Protein 3E6J (pdb70)

Structure (mmCIF, N/CA/C/O backbone):
data_3E6J
#
_entry.id   3E6J
#
_cell.length_a   54.221
_cell.length_b   48.564
_cell.length_c   55.477
_cell.angle_alpha   90.00
_cell.angle_beta   116.51
_cell.angle_gamma   90.00
#
_symmetry.space_group_name_H-M   'P 1 21 1'
#
loop_
_entity.id
_entity.type
_entity.pdbx_description
1 polymer 'Variable lymphocyte receptor diversity region'
2 branched alpha-L-fucopyranose-(1-2)-beta-D-galactopyranose-(1-4)-2-acetamido-2-deoxy-beta-D-glucopyranose
3 non-polymer 'SULFATE ION'
4 non-polymer GLYCEROL
5 water water
#
loop_
_atom_site.group_PDB
_atom_site.id
_atom_site.type_symbol
_atom_site.label_atom_id
_atom_site.label_alt_id
_atom_site.label_comp_id
_atom_site.label_asym_id
_atom_site.label_entity_id
_atom_site.label_seq_id
_atom_site.pdbx_PDB_ins_code
_atom_site.Cartn_x
_atom_site.Cartn_y
_atom_site.Cartn_z
_atom_site.occupancy
_atom_site.B_iso_or_equiv
_atom_site.auth_seq_id
_atom_site.auth_comp_id
_atom_site.auth_asym_id
_atom_site.auth_atom_id
_atom_site.pdbx_PDB_model_num
ATOM 1 N N . ALA A 1 11 ? -19.192 37.129 12.756 1.00 30.29 20 ALA A N 1
ATOM 2 C CA . ALA A 1 11 ? -18.622 36.106 13.699 1.00 28.66 20 ALA A CA 1
ATOM 3 C C . ALA A 1 11 ? -17.566 36.684 14.636 1.00 26.82 20 ALA A C 1
ATOM 4 O O . ALA A 1 11 ? -16.647 37.386 14.227 1.00 28.33 20 ALA A O 1
ATOM 6 N N . ALA A 1 12 ? -17.747 36.394 15.920 1.00 23.83 21 ALA A N 1
ATOM 7 C CA . ALA A 1 12 ? -16.770 36.762 16.948 1.00 20.49 21 ALA A CA 1
ATOM 8 C C . ALA A 1 12 ? -15.468 36.181 16.445 1.00 18.30 21 ALA A C 1
ATOM 9 O O . ALA A 1 12 ? -15.474 35.080 15.890 1.00 17.19 21 ALA A O 1
ATOM 11 N N . CYS A 1 13 ? -14.370 36.909 16.603 1.00 17.22 22 CYS A N 1
ATOM 12 C CA . CYS A 1 13 ? -13.089 36.452 16.036 1.00 17.29 22 CYS A CA 1
ATOM 13 C C . CYS A 1 13 ? -11.875 37.163 16.622 1.00 15.22 22 CYS A C 1
ATOM 14 O O . CYS A 1 13 ? -11.888 38.393 16.773 1.00 13.99 22 CYS A O 1
ATOM 17 N N . PRO A 1 14 ? -10.826 36.402 16.990 1.00 11.39 23 PRO A N 1
ATOM 18 C CA . PRO A 1 14 ? -9.642 37.152 17.468 1.00 11.28 23 PRO A CA 1
ATOM 19 C C . PRO A 1 14 ? -8.926 37.922 16.382 1.00 12.64 23 PRO A C 1
ATOM 20 O O . PRO A 1 14 ? -9.134 37.689 15.189 1.00 12.67 23 PRO A O 1
ATOM 24 N N . SER A 1 15 ? -8.123 38.889 16.808 1.00 12.88 24 SER A N 1
ATOM 25 C CA A SER A 1 15 ? -7.280 39.666 15.902 0.50 13.98 24 SER A CA 1
ATOM 26 C CA B SER A 1 15 ? -7.342 39.665 15.848 0.50 13.66 24 SER A CA 1
ATOM 27 C C . SER A 1 15 ? -6.385 38.709 15.145 1.00 12.25 24 SER A C 1
ATOM 28 O O . SER A 1 15 ? -5.904 37.729 15.713 1.00 14.30 24 SER A O 1
ATOM 33 N N . GLN A 1 16 ? -6.139 39.016 13.892 1.00 13.47 25 GLN A N 1
ATOM 34 C CA . GLN A 1 16 ? -5.247 38.214 13.054 1.00 12.95 25 GLN A CA 1
ATOM 35 C C . GLN A 1 16 ? -5.779 36.797 12.858 1.00 14.54 25 GLN A C 1
ATOM 36 O O . GLN A 1 16 ? -5.018 35.830 12.613 1.00 15.06 25 GLN A O 1
ATOM 42 N N . CYS A 1 17 ? -7.107 36.692 12.921 1.00 12.72 26 CYS A N 1
ATOM 43 C CA . CYS A 1 17 ? -7.804 35.492 12.493 1.00 11.15 26 CYS A CA 1
ATOM 44 C C . CYS A 1 17 ? -9.007 35.869 11.641 1.00 13.26 26 CYS A C 1
ATOM 45 O O . CYS A 1 17 ? -9.465 36.992 11.660 1.00 13.47 26 CYS A O 1
ATOM 48 N N . SER A 1 18 ? -9.454 34.911 10.870 1.00 11.89 27 SER A N 1
ATOM 49 C CA A SER A 1 18 ? -10.692 35.059 10.115 0.50 13.57 27 SER A CA 1
ATOM 50 C CA B SER A 1 18 ? -10.664 35.019 10.052 0.50 12.28 27 SER A CA 1
ATOM 51 C C . SER A 1 18 ? -11.624 33.931 10.506 1.00 13.19 27 SER A C 1
ATOM 52 O O . SER A 1 18 ? -11.245 32.771 10.579 1.00 13.46 27 SER A O 1
ATOM 57 N N . CYS A 1 19 ? -12.857 34.307 10.789 1.00 14.27 28 CYS A N 1
ATOM 58 C CA . CYS A 1 19 ? -13.844 33.389 11.296 1.00 15.05 28 CYS A CA 1
ATOM 59 C C . CYS A 1 19 ? -15.105 33.438 10.471 1.00 17.65 28 CYS A C 1
ATOM 60 O O . CYS A 1 19 ? -15.519 34.495 9.963 1.00 15.55 28 CYS A O 1
ATOM 63 N N . SER A 1 20 ? -15.670 32.248 10.347 1.00 16.88 29 SER A N 1
ATOM 64 C CA . SER A 1 20 ? -16.908 32.027 9.620 1.00 19.68 29 SER A CA 1
ATOM 65 C C . SER A 1 20 ? -17.585 30.791 10.197 1.00 17.17 29 SER A C 1
ATOM 66 O O . SER A 1 20 ? -16.963 29.755 10.326 1.00 15.97 29 SER A O 1
ATOM 69 N N . GLY A 1 21 ? -18.852 30.912 10.557 1.00 17.85 30 GLY A N 1
ATOM 70 C CA . GLY A 1 21 ? -19.567 29.770 11.111 1.00 17.64 30 GLY A CA 1
ATOM 71 C C . GLY A 1 21 ? -18.863 29.350 12.365 1.00 15.69 30 GLY A C 1
ATOM 72 O O . GLY A 1 21 ? -18.636 30.162 13.241 1.00 19.29 30 GLY A O 1
ATOM 73 N N . THR A 1 22 ? -18.471 28.081 12.429 1.00 13.21 31 THR A N 1
ATOM 74 C CA . THR A 1 22 ? -17.755 27.575 13.578 1.00 13.39 31 THR A CA 1
ATOM 75 C C . THR A 1 22 ? -16.289 27.290 13.260 1.00 12.64 31 THR A C 1
ATOM 76 O O . THR A 1 22 ? -15.617 26.540 13.955 1.00 12.18 31 THR A O 1
ATOM 80 N N . THR A 1 23 ? -15.802 27.946 12.227 1.00 12.41 32 THR A N 1
ATOM 81 C CA . THR A 1 23 ? -14.386 27.871 11.852 1.00 11.78 32 THR A CA 1
ATOM 82 C C . THR A 1 23 ? -13.628 29.110 12.250 1.00 11.57 32 THR A C 1
ATOM 83 O O . THR A 1 23 ? -14.030 30.217 11.921 1.00 12.78 32 THR A O 1
ATOM 87 N N . VAL A 1 24 ? -12.518 28.899 12.952 1.00 11.56 33 VAL A N 1
ATOM 88 C CA . VAL A 1 24 ? -11.628 29.951 13.420 1.00 10.07 33 VAL A CA 1
ATOM 89 C C . VAL A 1 24 ? -10.267 29.734 12.731 1.00 9.51 33 VAL A C 1
ATOM 90 O O . VAL A 1 24 ? -9.604 28.731 12.969 1.00 9.28 33 VAL A O 1
ATOM 94 N N . ASP A 1 25 ? -9.934 30.624 11.811 1.00 9.02 34 ASP A N 1
ATOM 95 C CA . ASP A 1 25 ? -8.748 30.424 10.936 1.00 9.49 34 ASP A CA 1
ATOM 96 C C . ASP A 1 25 ? -7.684 31.428 11.224 1.00 10.12 34 ASP A C 1
ATOM 97 O O . ASP A 1 25 ? -7.741 32.564 10.777 1.00 11.20 34 ASP A O 1
ATOM 102 N N . CYS A 1 26 ? -6.700 31.002 11.998 1.00 10.72 35 CYS A N 1
ATOM 103 C CA . CYS A 1 26 ? -5.640 31.883 12.423 1.00 11.26 35 CYS A CA 1
ATOM 104 C C . CYS A 1 26 ? -4.356 31.499 11.752 1.00 10.61 35 CYS A C 1
ATOM 105 O O . CYS A 1 26 ? -3.275 31.853 12.221 1.00 13.00 35 CYS A O 1
ATOM 108 N N . ARG A 1 27 ? -4.443 30.755 10.656 1.00 10.52 36 ARG A N 1
ATOM 109 C CA . ARG A 1 27 ? -3.209 30.293 10.001 1.00 10.43 36 ARG A CA 1
ATOM 110 C C . ARG A 1 27 ? -2.407 31.459 9.434 1.00 10.98 36 ARG A C 1
ATOM 111 O O . ARG A 1 27 ? -2.970 32.409 8.967 1.00 9.97 36 ARG A O 1
ATOM 119 N N . SER A 1 28 ? -1.073 31.357 9.523 1.00 10.03 37 SER A N 1
ATOM 120 C CA . SER A 1 28 ? -0.158 32.181 8.720 1.00 9.87 37 SER A CA 1
ATOM 121 C C . SER A 1 28 ? -0.318 33.669 9.040 1.00 11.01 37 SER A C 1
ATOM 122 O O . SER A 1 28 ? -0.283 34.521 8.137 1.00 11.64 37 SER A O 1
ATOM 125 N N . LYS A 1 29 ? -0.415 33.977 10.329 1.00 10.02 38 LYS A N 1
ATOM 126 C CA . LYS A 1 29 ? 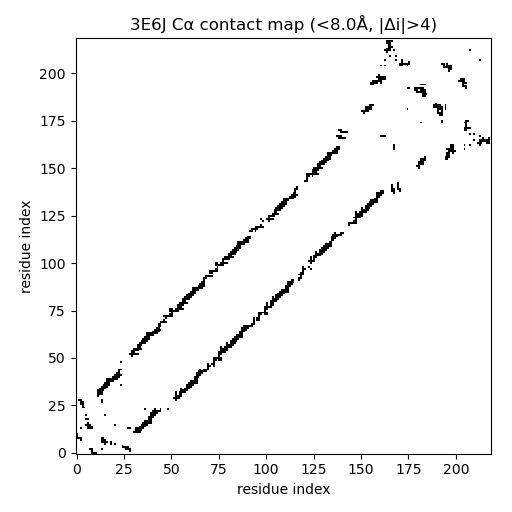-0.653 35.352 10.765 1.00 10.14 38 LYS A CA 1
ATOM 127 C C . LYS A 1 29 ? 0.274 35.815 11.897 1.00 9.80 38 LYS A C 1
ATOM 128 O O . LYS A 1 29 ? -0.028 36.762 12.660 1.00 11.00 38 LYS A O 1
ATOM 134 N N . ARG A 1 30 ? 1.407 35.150 11.966 1.00 9.87 39 ARG A N 1
ATOM 135 C CA . ARG A 1 30 ? 2.552 35.531 12.827 1.00 11.86 39 ARG A CA 1
ATOM 136 C C . ARG A 1 30 ? 2.246 35.466 14.319 1.00 11.44 39 ARG A C 1
ATOM 137 O O . ARG A 1 30 ? 2.858 36.182 15.126 1.00 12.72 39 ARG A O 1
ATOM 145 N N . HIS A 1 31 ? 1.330 34.593 14.694 1.00 8.93 40 HIS A N 1
ATOM 146 C CA . HIS A 1 31 ? 0.944 34.458 16.122 1.00 9.56 40 HIS A CA 1
ATOM 147 C C . HIS A 1 31 ? 2.133 33.941 16.907 1.00 10.33 40 HIS A C 1
ATOM 148 O O . HIS A 1 31 ? 2.681 32.913 16.570 1.00 12.65 40 HIS A O 1
ATOM 155 N N . ALA A 1 32 ? 2.471 34.648 17.968 1.00 9.86 41 ALA A N 1
ATOM 156 C CA . ALA A 1 32 ? 3.566 34.252 18.867 1.00 10.52 41 ALA A CA 1
ATOM 157 C C . ALA A 1 32 ? 3.022 33.454 20.051 1.00 12.90 41 ALA A C 1
ATOM 158 O O . ALA A 1 32 ? 3.773 32.907 20.866 1.00 15.35 41 ALA A O 1
ATOM 160 N N . SER A 1 33 ? 1.693 33.421 20.152 1.00 10.41 42 SER A N 1
ATOM 161 C CA . SER A 1 33 ? 1.001 32.737 21.224 1.00 11.67 42 SER A CA 1
ATOM 162 C C . SER A 1 33 ? -0.386 32.353 20.728 1.00 10.70 42 SER A C 1
ATOM 163 O O . SER A 1 33 ? -0.840 32.872 19.732 1.00 11.73 42 SER A O 1
ATOM 166 N N . VAL A 1 34 ? -1.045 31.426 21.405 1.00 9.97 43 VAL A N 1
ATOM 167 C CA . VAL A 1 34 ? -2.428 31.120 21.042 1.00 9.62 43 VAL A CA 1
ATOM 168 C C . VAL A 1 34 ? -3.271 32.354 21.371 1.00 11.21 43 VAL A C 1
ATOM 169 O O . VAL A 1 34 ? -3.181 32.904 22.484 1.00 12.81 43 VAL A O 1
ATOM 173 N N . PRO A 1 35 ? -4.120 32.797 20.425 1.00 11.12 44 PRO A N 1
ATOM 174 C CA . PRO A 1 35 ? -4.970 33.962 20.652 1.00 14.19 44 PRO A CA 1
ATOM 175 C C . PRO A 1 35 ? -5.888 33.785 21.831 1.00 14.20 44 PRO A C 1
ATOM 176 O O . PRO A 1 35 ? -6.280 32.682 22.180 1.00 14.84 44 PRO A O 1
ATOM 180 N N . ALA A 1 36 ? -6.135 34.899 22.495 1.00 14.71 45 ALA A N 1
ATOM 181 C CA . ALA A 1 36 ? -7.069 34.941 23.597 1.00 16.10 45 ALA A CA 1
ATOM 182 C C . ALA A 1 36 ? -8.471 34.899 23.018 1.00 14.66 45 ALA A C 1
ATOM 183 O O . ALA A 1 36 ? -8.686 35.260 21.876 1.00 16.36 45 ALA A O 1
ATOM 185 N N . GLY A 1 37 ? -9.415 34.397 23.791 1.00 14.77 46 GLY A N 1
ATOM 186 C CA . GLY A 1 37 ? -10.823 34.529 23.422 1.00 14.02 46 GLY A CA 1
ATOM 187 C C . GLY A 1 37 ? -11.195 33.755 22.173 1.00 12.13 46 GLY A C 1
ATOM 188 O O . GLY A 1 37 ? -11.959 34.212 21.343 1.00 12.56 46 GLY A O 1
ATOM 189 N N . ILE A 1 38 ? -10.648 32.565 22.015 1.00 11.47 47 ILE A N 1
ATOM 190 C CA . ILE A 1 38 ? -11.091 31.744 20.893 1.00 11.83 47 ILE A CA 1
ATOM 191 C C . ILE A 1 38 ? -12.545 31.365 21.113 1.00 11.76 47 ILE A C 1
ATOM 192 O O . ILE A 1 38 ? -12.897 30.814 22.167 1.00 12.22 47 ILE A O 1
ATOM 197 N N . PRO A 1 39 ? -13.404 31.670 20.144 1.00 10.16 48 PRO A N 1
ATOM 198 C CA . PRO A 1 39 ? -14.836 31.447 20.337 1.00 11.03 48 PRO A CA 1
ATOM 199 C C . PRO A 1 39 ? -15.149 30.047 20.809 1.00 11.90 48 PRO A C 1
ATOM 200 O O . PRO A 1 39 ? -14.724 29.061 20.202 1.00 11.73 48 PRO A O 1
ATOM 204 N N . THR A 1 40 ? -15.921 29.950 21.881 1.00 11.27 49 THR A N 1
ATOM 205 C CA . THR A 1 40 ? -16.113 28.651 22.553 1.00 11.32 49 THR A CA 1
ATOM 206 C C . THR A 1 40 ? -16.944 27.646 21.716 1.00 13.26 49 THR A C 1
ATOM 207 O O . THR A 1 40 ? -16.992 26.452 22.024 1.00 15.86 49 THR A O 1
ATOM 211 N N . ASN A 1 41 ? -17.593 28.148 20.679 1.00 11.52 50 ASN A N 1
ATOM 212 C CA . ASN A 1 41 ? -18.453 27.338 19.765 1.00 12.02 50 ASN A CA 1
ATOM 213 C C . ASN A 1 41 ? -17.645 26.756 18.595 1.00 13.20 50 ASN A C 1
ATOM 214 O O . ASN A 1 41 ? -18.162 26.114 17.692 1.00 14.31 50 ASN A O 1
ATOM 219 N N . ALA A 1 42 ? -16.354 26.964 18.646 1.00 12.16 51 ALA A N 1
ATOM 220 C CA . ALA A 1 42 ? -15.487 26.530 17.520 1.00 11.00 51 ALA A CA 1
ATOM 221 C C . ALA A 1 42 ? -15.483 25.021 17.289 1.00 10.60 51 ALA A C 1
ATOM 222 O O . ALA A 1 42 ? -15.434 24.223 18.233 1.00 10.08 51 ALA A O 1
ATOM 224 N N . GLN A 1 43 ? -15.511 24.654 16.004 1.00 10.63 52 GLN A N 1
ATOM 225 C CA . GLN A 1 43 ? -15.418 23.255 15.564 1.00 10.35 52 GLN A CA 1
ATOM 226 C C . GLN A 1 43 ? -14.142 22.957 14.773 1.00 9.57 52 GLN A C 1
ATOM 227 O O . GLN A 1 43 ? -13.676 21.845 14.773 1.00 10.15 52 GLN A O 1
ATOM 233 N N . ILE A 1 44 ? -13.628 23.960 14.067 1.00 9.79 53 ILE A N 1
ATOM 234 C CA . ILE A 1 44 ? -12.372 23.839 13.325 1.00 10.48 53 ILE A CA 1
ATOM 235 C C . ILE A 1 44 ? -11.478 24.991 13.710 1.00 10.40 53 ILE A C 1
ATOM 236 O O . ILE A 1 44 ? -11.878 26.130 13.657 1.00 11.26 53 ILE A O 1
ATOM 241 N N . LEU A 1 45 ? -10.280 24.652 14.185 1.00 10.21 54 LEU A N 1
ATOM 242 C CA . LEU A 1 45 ? -9.329 25.665 14.616 1.00 10.45 54 LEU A CA 1
ATOM 243 C C . LEU A 1 45 ? -7.988 25.499 13.930 1.00 11.05 54 LEU A C 1
ATOM 244 O O . LEU A 1 45 ? -7.281 24.524 14.143 1.00 10.63 54 LEU A O 1
ATOM 249 N N . TYR A 1 46 ? -7.691 26.466 13.061 1.00 10.43 55 TYR A N 1
ATOM 250 C CA . TYR A 1 46 ? -6.417 26.525 12.352 1.00 8.97 55 TYR A CA 1
ATOM 251 C C . TYR A 1 46 ? -5.496 27.490 13.065 1.00 9.45 55 TYR A C 1
ATOM 252 O O . TYR A 1 46 ? -5.731 28.678 13.119 1.00 10.96 55 TYR A O 1
ATOM 261 N N . LEU A 1 47 ? -4.442 26.926 13.651 1.00 7.68 56 LEU A N 1
ATOM 262 C CA . LEU A 1 47 ? -3.377 27.691 14.290 1.00 10.18 56 LEU A CA 1
ATOM 263 C C . LEU A 1 47 ? -2.030 27.416 13.635 1.00 10.61 56 LEU A C 1
ATOM 264 O O . LEU A 1 47 ? -0.976 27.767 14.172 1.00 10.92 56 LEU A O 1
ATOM 269 N N . HIS A 1 48 ? -2.051 26.764 12.477 1.00 8.90 57 HIS A N 1
ATOM 270 C CA . HIS A 1 48 ? -0.797 26.346 11.832 1.00 9.88 57 HIS A CA 1
ATOM 271 C C . HIS A 1 48 ? -0.065 27.478 11.127 1.00 9.19 57 HIS A C 1
ATOM 272 O O . HIS A 1 48 ? -0.617 28.528 10.819 1.00 9.64 57 HIS A O 1
ATOM 279 N N . ASP A 1 49 ? 1.216 27.235 10.924 1.00 9.38 58 ASP A N 1
ATOM 280 C CA . ASP A 1 49 ? 2.113 28.196 10.266 1.00 10.04 58 ASP A CA 1
ATOM 281 C C . ASP A 1 49 ? 2.139 29.515 11.006 1.00 11.27 58 ASP A C 1
ATOM 282 O O . ASP A 1 49 ? 1.907 30.584 10.428 1.00 12.24 58 ASP A O 1
ATOM 287 N N . ASN A 1 50 ? 2.459 29.429 12.288 1.00 10.69 59 ASN A N 1
ATOM 288 C CA . ASN A 1 50 ? 2.652 30.612 13.127 1.00 10.91 59 ASN A CA 1
ATOM 289 C C . ASN A 1 50 ? 3.985 30.473 13.826 1.00 10.91 59 ASN A C 1
ATOM 290 O O . ASN A 1 50 ? 4.857 29.708 13.343 1.00 11.32 59 ASN A O 1
ATOM 295 N N . GLN A 1 51 ? 4.153 31.202 14.921 1.00 12.06 60 GLN A N 1
ATOM 296 C CA . GLN A 1 51 ? 5.413 31.169 15.681 1.00 14.46 60 GLN A CA 1
ATOM 297 C C . GLN A 1 51 ? 5.129 30.901 17.143 1.00 13.01 60 GLN A C 1
ATOM 298 O O . GLN A 1 51 ? 5.764 31.483 18.042 1.00 12.93 60 GLN A O 1
ATOM 304 N N . ILE A 1 52 ? 4.135 30.039 17.387 1.00 11.32 61 ILE A N 1
ATOM 305 C CA . ILE A 1 52 ? 3.685 29.738 18.751 1.00 11.01 61 ILE A CA 1
ATOM 306 C C . ILE A 1 52 ? 4.732 28.854 19.432 1.00 10.96 61 ILE A C 1
ATOM 307 O O . ILE A 1 52 ? 5.059 27.758 18.963 1.00 11.97 61 ILE A O 1
ATOM 312 N N . THR A 1 53 ? 5.256 29.347 20.544 1.00 12.68 62 THR A N 1
ATOM 313 C CA . THR A 1 53 ? 6.384 28.687 21.202 1.00 14.19 62 THR A CA 1
ATOM 314 C C . THR A 1 53 ? 5.955 27.837 22.385 1.00 14.47 62 THR A C 1
ATOM 315 O O . THR A 1 53 ? 6.718 27.054 22.887 1.00 16.70 62 THR A O 1
ATOM 319 N N . LYS A 1 54 ? 4.709 27.978 22.800 1.00 13.89 63 LYS A N 1
ATOM 320 C CA . LYS A 1 54 ? 4.175 27.130 23.883 1.00 13.90 63 LYS A CA 1
ATOM 321 C C . LYS A 1 54 ? 2.673 27.185 23.942 1.00 14.41 63 LYS A C 1
ATOM 322 O O . LYS A 1 54 ? 2.067 28.096 23.401 1.00 13.94 63 LYS A O 1
ATOM 328 N N . LEU A 1 55 ? 2.110 26.171 24.607 1.00 13.87 64 LEU A N 1
ATOM 329 C CA . LEU A 1 55 ? 0.696 26.082 24.926 1.00 14.26 64 LEU A CA 1
ATOM 330 C C . LEU A 1 55 ? 0.586 26.219 26.430 1.00 15.16 64 LEU A C 1
ATOM 331 O O . LEU A 1 55 ? 1.287 25.511 27.176 1.00 13.17 64 LEU A O 1
ATOM 336 N N . GLU A 1 56 ? -0.279 27.137 26.844 1.00 13.11 65 GLU A N 1
ATOM 337 C CA . GLU A 1 56 ? -0.584 27.336 28.272 1.00 15.32 65 GLU A CA 1
ATOM 338 C C . GLU A 1 56 ? -1.483 26.204 28.770 1.00 15.42 65 GLU A C 1
ATOM 339 O O . GLU A 1 56 ? -2.429 25.808 28.089 1.00 14.44 65 GLU A O 1
ATOM 345 N N . PRO A 1 57 ? -1.179 25.643 29.960 1.00 15.75 66 PRO A N 1
ATOM 346 C CA . PRO A 1 57 ? -2.156 24.680 30.476 1.00 15.74 66 PRO A CA 1
ATOM 347 C C . PRO A 1 57 ? -3.585 25.213 30.444 1.00 15.32 66 PRO A C 1
ATOM 348 O O . PRO A 1 57 ? -3.871 26.373 30.792 1.00 15.04 66 PRO A O 1
ATOM 352 N N . GLY A 1 58 ? -4.453 24.365 29.942 1.00 14.67 67 GLY A N 1
ATOM 353 C CA . GLY A 1 58 ? -5.893 24.598 29.920 1.00 14.64 67 GLY A CA 1
ATOM 354 C C . GLY A 1 58 ? -6.381 25.435 28.762 1.00 14.58 67 GLY A C 1
ATOM 355 O O . GLY A 1 58 ? -7.556 25.772 28.680 1.00 14.50 67 GLY A O 1
ATOM 356 N N . VAL A 1 59 ? -5.482 25.761 27.840 1.00 14.27 68 VAL A N 1
ATOM 357 C CA . VAL A 1 59 ? -5.844 26.699 26.757 1.00 14.50 68 VAL A CA 1
ATOM 358 C C . VAL A 1 59 ? -7.055 26.257 25.943 1.00 14.95 68 VAL A C 1
ATOM 359 O O . VAL A 1 59 ? -7.856 27.105 25.512 1.00 14.92 68 VAL A O 1
ATOM 363 N N . PHE A 1 60 ? -7.218 24.949 25.753 1.00 12.42 69 PHE A N 1
ATOM 364 C CA . PHE A 1 60 ? -8.306 24.451 24.870 1.00 12.86 69 PHE A CA 1
ATOM 365 C C . PHE A 1 60 ? -9.488 23.886 25.670 1.00 13.76 69 PHE A C 1
ATOM 366 O O . PHE A 1 60 ? -10.436 23.334 25.099 1.00 14.00 69 PHE A O 1
ATOM 374 N N . ASP A 1 61 ? -9.447 24.049 26.989 1.00 13.82 70 ASP A N 1
ATOM 375 C CA . ASP A 1 61 ? -10.414 23.345 27.830 1.00 15.59 70 ASP A CA 1
ATOM 376 C C . ASP A 1 61 ? -11.855 23.732 27.522 1.00 15.43 70 ASP A C 1
ATOM 377 O O . ASP A 1 61 ? -12.767 22.959 27.820 1.00 15.24 70 ASP A O 1
ATOM 382 N N . SER A 1 62 ? -12.057 24.941 26.987 1.00 13.80 71 SER A N 1
ATOM 383 C CA . SER A 1 62 ? -13.427 25.439 26.726 1.00 14.80 71 SER A CA 1
ATOM 384 C C . SER A 1 62 ? -13.980 25.013 25.378 1.00 14.54 71 SER A C 1
ATOM 385 O O . SER A 1 62 ? -15.186 25.134 25.108 1.00 15.13 71 SER A O 1
ATOM 388 N N . LEU A 1 63 ? -13.101 24.497 24.530 1.00 13.31 72 LEU A N 1
ATOM 389 C CA . LEU A 1 63 ? -13.489 24.208 23.122 1.00 12.99 72 LEU A CA 1
ATOM 390 C C . LEU A 1 63 ? -14.104 22.842 22.940 1.00 13.29 72 LEU A C 1
ATOM 391 O O . LEU A 1 63 ? -13.637 21.994 22.179 1.00 12.98 72 LEU A O 1
ATOM 396 N N . ILE A 1 64 ? -15.192 22.618 23.670 1.00 14.96 73 ILE A N 1
ATOM 397 C CA . ILE A 1 64 ? -15.689 21.267 23.835 1.00 15.47 73 ILE A CA 1
ATOM 398 C C . ILE A 1 64 ? -16.297 20.682 22.573 1.00 14.68 73 ILE A C 1
ATOM 399 O O . ILE A 1 64 ? -16.468 19.471 22.478 1.00 14.73 73 ILE A O 1
ATOM 404 N N . ASN A 1 65 ? -16.605 21.539 21.610 1.00 14.85 74 ASN A N 1
ATOM 405 C CA . ASN A 1 65 ? -17.191 21.098 20.344 1.00 14.42 74 ASN A CA 1
ATOM 406 C C . ASN A 1 65 ? -16.145 20.914 19.248 1.00 13.87 74 ASN A C 1
ATOM 407 O O . ASN A 1 65 ? -16.473 20.648 18.096 1.00 13.77 74 ASN A O 1
ATOM 412 N N . LEU A 1 66 ? -14.879 21.068 19.607 1.00 13.32 75 LEU A N 1
ATOM 413 C CA . LEU A 1 66 ? -13.853 21.063 18.578 1.00 12.04 75 LEU A CA 1
ATOM 414 C C . LEU A 1 66 ? -13.741 19.708 17.890 1.00 11.63 75 LEU A C 1
ATOM 415 O O . LEU A 1 66 ? -13.680 18.672 18.564 1.00 12.78 75 LEU A O 1
ATOM 420 N N . LYS A 1 67 ? -13.664 19.742 16.557 1.00 8.88 76 LYS A N 1
ATOM 421 C CA . LYS A 1 67 ? -13.529 18.540 15.713 1.00 10.20 76 LYS A CA 1
ATOM 422 C C . LYS A 1 67 ? -12.161 18.445 15.025 1.00 11.24 76 LYS A C 1
ATOM 423 O O . LYS A 1 67 ? -11.630 17.354 14.752 1.00 12.03 76 LYS A O 1
ATOM 429 N N . GLU A 1 68 ? -11.599 19.595 14.707 1.00 10.45 77 GLU A N 1
ATOM 430 C CA . GLU A 1 68 ? -10.298 19.613 13.970 1.00 10.27 77 GLU A CA 1
ATOM 431 C C . GLU A 1 68 ? -9.404 20.664 14.572 1.00 8.43 77 GLU A C 1
ATOM 432 O O . GLU A 1 68 ? -9.835 21.794 14.765 1.00 9.83 77 GLU A O 1
ATOM 438 N N . LEU A 1 69 ? -8.175 20.273 14.928 1.00 9.25 78 LEU A N 1
ATOM 439 C CA . LEU A 1 69 ? -7.188 21.187 15.532 1.00 9.67 78 LEU A CA 1
ATOM 440 C C . LEU A 1 69 ? -5.865 21.063 14.782 1.00 10.78 78 LEU A C 1
ATOM 441 O O . LEU A 1 69 ? -5.290 20.003 14.738 1.00 9.57 78 LEU A O 1
ATOM 446 N N . TYR A 1 70 ? -5.442 22.172 14.199 1.00 10.12 79 TYR A N 1
ATOM 447 C CA . TYR A 1 70 ? -4.178 22.283 13.429 1.00 9.18 79 TYR A CA 1
ATOM 448 C C . TYR A 1 70 ? -3.164 23.210 14.074 1.00 9.89 79 TYR A C 1
ATOM 449 O O . TYR A 1 70 ? -3.326 24.411 14.144 1.00 11.30 79 TYR A O 1
ATOM 458 N N . LEU A 1 71 ? -2.113 22.584 14.538 1.00 9.47 80 LEU A N 1
ATOM 459 C CA . LEU A 1 71 ? -1.036 23.261 15.267 1.00 10.37 80 LEU A CA 1
ATOM 460 C C . LEU A 1 71 ? 0.297 23.078 14.580 1.00 8.77 80 LEU A C 1
ATOM 461 O O . LEU A 1 71 ? 1.362 23.357 15.170 1.00 9.57 80 LEU A O 1
ATOM 466 N N . GLY A 1 72 ? 0.246 22.591 13.348 1.00 9.34 81 GLY A N 1
ATOM 467 C CA . GLY A 1 72 ? 1.466 22.347 12.554 1.00 9.98 81 GLY A CA 1
ATOM 468 C C . GLY A 1 72 ? 2.283 23.589 12.298 1.00 10.32 81 GLY A C 1
ATOM 469 O O . GLY A 1 72 ? 1.755 24.707 12.267 1.00 10.66 81 GLY A O 1
ATOM 470 N N . SER A 1 73 ? 3.587 23.383 12.077 1.00 10.52 82 SER A N 1
ATOM 471 C CA . SER A 1 73 ? 4.485 24.482 11.695 1.00 10.85 82 SER A CA 1
ATOM 472 C C . SER A 1 73 ? 4.442 25.641 12.698 1.00 11.34 82 SER A C 1
ATOM 473 O O . SER A 1 73 ? 4.180 26.815 12.362 1.00 11.59 82 SER A O 1
ATOM 476 N N . ASN A 1 74 ? 4.696 25.262 13.943 1.00 10.35 83 ASN A N 1
ATOM 477 C CA . ASN A 1 74 ? 4.929 26.175 15.032 1.00 10.26 83 ASN A CA 1
ATOM 478 C C . ASN A 1 74 ? 6.244 25.823 15.708 1.00 11.83 83 ASN A C 1
ATOM 479 O O . ASN A 1 74 ? 7.130 25.216 15.044 1.00 13.65 83 ASN A O 1
ATOM 484 N N . GLN A 1 75 ? 6.404 26.250 16.952 1.00 10.85 84 GLN A N 1
ATOM 485 C CA . GLN A 1 75 ? 7.681 26.018 17.700 1.00 11.02 84 GLN A CA 1
ATOM 486 C C . GLN A 1 75 ? 7.448 25.349 19.053 1.00 13.06 84 GLN A C 1
ATOM 487 O O . GLN A 1 75 ? 8.147 25.602 20.048 1.00 15.36 84 GLN A O 1
ATOM 493 N N . LEU A 1 76 ? 6.486 24.439 19.074 1.00 11.16 85 LEU A N 1
ATOM 494 C CA . LEU A 1 76 ? 6.110 23.737 20.332 1.00 11.62 85 LEU A CA 1
ATOM 495 C C . LEU A 1 76 ? 7.154 22.726 20.739 1.00 11.82 85 LEU A C 1
ATOM 496 O O . LEU A 1 76 ? 7.588 21.892 19.922 1.00 11.07 85 LEU A O 1
ATOM 501 N N . GLY A 1 77 ? 7.568 22.801 22.001 1.00 12.48 86 GLY A N 1
ATOM 502 C CA . GLY A 1 77 ? 8.505 21.808 22.556 1.00 11.49 86 GLY A CA 1
ATOM 503 C C . GLY A 1 77 ? 7.918 20.844 23.561 1.00 12.19 86 GLY A C 1
ATOM 504 O O . GLY A 1 77 ? 8.597 19.889 24.021 1.00 14.10 86 GLY A O 1
ATOM 505 N N . ALA A 1 78 ? 6.691 21.150 23.977 1.00 12.74 87 ALA A N 1
ATOM 506 C CA . ALA A 1 78 ? 5.992 20.321 24.944 1.00 12.72 87 ALA A CA 1
ATOM 507 C C . ALA A 1 78 ? 4.492 20.509 24.824 1.00 11.84 87 ALA A C 1
ATOM 508 O O . ALA A 1 78 ? 4.000 21.538 24.288 1.00 13.54 87 ALA A O 1
ATOM 510 N N . LEU A 1 79 ? 3.762 19.503 25.288 1.00 11.92 88 LEU A N 1
ATOM 511 C CA . LEU A 1 79 ? 2.329 19.641 25.458 1.00 11.10 88 LEU A CA 1
ATOM 512 C C . LEU A 1 79 ? 2.008 19.577 26.944 1.00 11.31 88 LEU A C 1
ATOM 513 O O . LEU A 1 79 ? 2.464 18.656 27.604 1.00 11.23 88 LEU A O 1
ATOM 518 N N . PRO A 1 80 ? 1.216 20.536 27.462 1.00 11.32 89 PRO A N 1
ATOM 519 C CA . PRO A 1 80 ? 0.751 20.445 28.842 1.00 11.27 89 PRO A CA 1
ATOM 520 C C . PRO A 1 80 ? 0.014 19.165 29.106 1.00 11.94 89 PRO A C 1
ATOM 521 O O . PRO A 1 80 ? -0.689 18.634 28.238 1.00 12.00 89 PRO A O 1
ATOM 525 N N . VAL A 1 81 ? 0.189 18.651 30.312 1.00 11.72 90 VAL A N 1
ATOM 526 C CA . VAL A 1 81 ? -0.580 17.490 30.756 1.00 12.10 90 VAL A CA 1
ATOM 527 C C . VAL A 1 81 ? -2.057 17.752 30.545 1.00 12.22 90 VAL A C 1
ATOM 528 O O . VAL A 1 81 ? -2.601 18.775 30.947 1.00 13.60 90 VAL A O 1
ATOM 532 N N . GLY A 1 82 ? -2.698 16.821 29.873 1.00 12.78 91 GLY A N 1
ATOM 533 C CA . GLY A 1 82 ? -4.146 16.901 29.626 1.00 11.42 91 GLY A CA 1
ATOM 534 C C . GLY A 1 82 ? -4.658 18.001 28.717 1.00 11.62 91 GLY A C 1
ATOM 535 O O . GLY A 1 82 ? -5.836 18.349 28.727 1.00 12.86 91 GLY A O 1
ATOM 536 N N . VAL A 1 83 ? -3.775 18.528 27.900 1.00 10.73 92 VAL A N 1
ATOM 537 C CA . VAL A 1 83 ? -4.126 19.700 27.079 1.00 10.37 92 VAL A CA 1
ATOM 538 C C . VAL A 1 83 ? -5.305 19.479 26.135 1.00 11.10 92 VAL A C 1
ATOM 539 O O . VAL A 1 83 ? -6.000 20.445 25.784 1.00 10.71 92 VAL A O 1
ATOM 543 N N . PHE A 1 84 ? -5.510 18.235 25.705 1.00 10.24 93 PHE A N 1
ATOM 544 C CA . PHE A 1 84 ? -6.571 17.924 24.745 1.00 10.18 93 PHE A CA 1
ATOM 545 C C . PHE A 1 84 ? -7.752 17.209 25.413 1.00 11.32 93 PHE A C 1
ATOM 546 O O . PHE A 1 84 ? -8.660 16.712 24.720 1.00 12.34 93 PHE A O 1
ATOM 554 N N . ASP A 1 85 ? -7.768 17.154 26.735 1.00 12.38 94 ASP A N 1
ATOM 555 C CA . ASP A 1 85 ? -8.732 16.264 27.430 1.00 13.52 94 ASP A CA 1
ATOM 556 C C . ASP A 1 85 ? -10.193 16.640 27.182 1.00 14.25 94 ASP A C 1
ATOM 557 O O . ASP A 1 85 ? -11.085 15.788 27.202 1.00 14.21 94 ASP A O 1
ATOM 562 N N . SER A 1 86 ? -10.436 17.925 26.955 1.00 14.14 95 SER A N 1
ATOM 563 C CA . SER A 1 86 ? -11.805 18.384 26.741 1.00 13.44 95 SER A CA 1
ATOM 564 C C . SER A 1 86 ? -12.305 18.087 25.345 1.00 13.16 95 SER A C 1
ATOM 565 O O . SER A 1 86 ? -13.488 18.200 25.075 1.00 14.08 95 SER A O 1
ATOM 568 N N . LEU A 1 87 ? -11.389 17.725 24.461 1.00 11.51 96 LEU A N 1
ATOM 569 C CA . LEU A 1 87 ? -11.642 17.687 23.023 1.00 10.83 96 LEU A CA 1
ATOM 570 C C . LEU A 1 87 ? -12.129 16.304 22.596 1.00 10.62 96 LEU A C 1
ATOM 571 O O . LEU A 1 87 ? -11.583 15.659 21.704 1.00 9.73 96 LEU A O 1
ATOM 576 N N . THR A 1 88 ? -13.208 15.858 23.246 1.00 11.31 97 THR A N 1
ATOM 577 C CA . THR A 1 88 ? -13.687 14.485 23.050 1.00 11.18 97 THR A CA 1
ATOM 578 C C . THR A 1 88 ? -14.316 14.238 21.667 1.00 12.88 97 THR A C 1
ATOM 579 O O . THR A 1 88 ? -14.453 13.086 21.260 1.00 15.57 97 THR A O 1
ATOM 583 N N . GLN A 1 89 ? -14.579 15.317 20.920 1.00 12.93 98 GLN A N 1
ATOM 584 C CA . GLN A 1 89 ? -15.185 15.209 19.583 1.00 12.82 98 GLN A CA 1
ATOM 585 C C . GLN A 1 89 ? -14.150 15.328 18.463 1.00 11.06 98 GLN A C 1
ATOM 586 O O . GLN A 1 89 ? -14.468 15.286 17.286 1.00 11.10 98 GLN A O 1
ATOM 592 N N . LEU A 1 90 ? -12.912 15.461 18.883 1.00 11.10 99 LEU A N 1
ATOM 593 C CA . LEU A 1 90 ? -11.817 15.696 17.953 1.00 11.05 99 LEU A CA 1
ATOM 594 C C . LEU A 1 90 ? -11.588 14.477 17.044 1.00 11.52 99 LEU A C 1
ATOM 595 O O . LEU A 1 90 ? -11.433 13.352 17.532 1.00 13.17 99 LEU A O 1
ATOM 600 N N . THR A 1 91 ? -11.600 14.733 15.729 1.00 10.70 100 THR A N 1
ATOM 601 C CA . THR A 1 91 ? -11.294 13.726 14.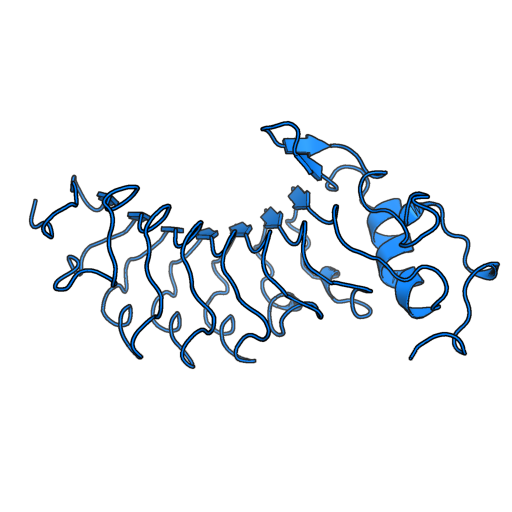715 1.00 10.17 100 THR A CA 1
ATOM 602 C C . THR A 1 91 ? -9.980 13.966 13.991 1.00 10.57 100 THR A C 1
ATOM 603 O O . THR A 1 91 ? -9.436 13.052 13.403 1.00 10.42 100 THR A O 1
ATOM 607 N N . VAL A 1 92 ? -9.494 15.201 14.034 1.00 10.26 101 VAL A N 1
ATOM 608 C CA . VAL A 1 92 ? -8.203 15.543 13.384 1.00 10.06 101 VAL A CA 1
ATOM 609 C C . VAL A 1 92 ? -7.298 16.354 14.292 1.00 9.57 101 VAL A C 1
ATOM 610 O O . VAL A 1 92 ? -7.701 17.353 14.858 1.00 9.70 101 VAL A O 1
ATOM 614 N N . LEU A 1 93 ? -6.061 15.896 14.456 1.00 9.36 102 LEU A N 1
ATOM 615 C CA . LEU A 1 93 ? -5.068 16.614 15.273 1.00 9.57 102 LEU A CA 1
ATOM 616 C C . LEU A 1 93 ? -3.749 16.624 14.527 1.00 9.88 102 LEU A C 1
ATOM 617 O O . LEU A 1 93 ? -3.229 15.562 14.185 1.00 10.86 102 LEU A O 1
ATOM 622 N N . ASP A 1 94 ? -3.248 17.818 14.242 1.00 8.62 103 ASP A N 1
ATOM 623 C CA . ASP A 1 94 ? -1.971 17.979 13.478 1.00 9.21 103 ASP A CA 1
ATOM 624 C C . ASP A 1 94 ? -0.982 18.722 14.352 1.00 10.54 103 ASP A C 1
ATOM 625 O O . ASP A 1 94 ? -1.192 19.869 14.725 1.00 10.47 103 ASP A O 1
ATOM 630 N N . LEU A 1 95 ? 0.089 18.026 14.666 1.00 8.67 104 LEU A N 1
ATOM 631 C CA . LEU A 1 95 ? 1.205 18.553 15.457 1.00 9.09 104 LEU A CA 1
ATOM 632 C C . LEU A 1 95 ? 2.492 18.547 14.649 1.00 9.84 104 LEU A C 1
ATOM 633 O O . LEU A 1 95 ? 3.594 18.701 15.201 1.00 10.90 104 LEU A O 1
ATOM 638 N N . GLY A 1 96 ? 2.377 18.333 13.357 1.00 9.37 105 GLY A N 1
ATOM 639 C CA . GLY A 1 96 ? 3.563 18.227 12.519 1.00 10.29 105 GLY A CA 1
ATOM 640 C C . GLY A 1 96 ? 4.403 19.490 12.479 1.00 10.79 105 GLY A C 1
ATOM 641 O O . GLY A 1 96 ? 3.910 20.595 12.621 1.00 11.90 105 GLY A O 1
ATOM 642 N N . THR A 1 97 ? 5.703 19.312 12.272 1.00 10.92 106 THR A N 1
ATOM 643 C CA . THR A 1 97 ? 6.630 20.455 12.125 1.00 9.62 106 THR A CA 1
ATOM 644 C C . THR A 1 97 ? 6.584 21.372 13.350 1.00 9.95 106 THR A C 1
ATOM 645 O O . THR A 1 97 ? 6.221 22.570 13.320 1.00 11.73 106 THR A O 1
ATOM 649 N N . ASN A 1 98 ? 6.979 20.750 14.451 1.00 9.92 107 ASN A N 1
ATOM 650 C CA . ASN A 1 98 ? 7.238 21.446 15.693 1.00 10.45 107 ASN A CA 1
ATOM 651 C C . ASN A 1 98 ? 8.556 20.959 16.250 1.00 11.50 107 ASN A C 1
ATOM 652 O O . ASN A 1 98 ? 9.409 20.454 15.489 1.00 12.78 107 ASN A O 1
ATOM 657 N N . GLN A 1 99 ? 8.707 21.086 17.560 1.00 12.16 108 GLN A N 1
ATOM 658 C CA . GLN A 1 99 ? 9.973 20.660 18.215 1.00 12.78 108 GLN A CA 1
ATOM 659 C C . GLN A 1 99 ? 9.732 19.677 19.363 1.00 13.74 108 GLN A C 1
ATOM 660 O O . GLN A 1 99 ? 10.453 19.682 20.388 1.00 14.59 108 GLN A O 1
ATOM 666 N N . LEU A 1 100 ? 8.744 18.815 19.180 1.00 12.91 109 LEU A N 1
ATOM 667 C CA . LEU A 1 100 ? 8.313 17.882 20.244 1.00 12.87 109 LEU A CA 1
ATOM 668 C C . LEU A 1 100 ? 9.305 16.753 20.376 1.00 12.66 109 LEU A C 1
ATOM 669 O O . LEU A 1 100 ? 9.834 16.242 19.396 1.00 13.65 109 LEU A O 1
ATOM 674 N N . THR A 1 101 ? 9.570 16.390 21.616 1.00 13.52 110 THR A N 1
ATOM 675 C CA . THR A 1 101 ? 10.487 15.306 21.940 1.00 13.31 110 THR A CA 1
ATOM 676 C C . THR A 1 101 ? 9.776 14.131 22.595 1.00 14.19 110 THR A C 1
ATOM 677 O O . THR A 1 101 ? 9.747 13.020 22.053 1.00 17.07 110 THR A O 1
ATOM 681 N N . VAL A 1 102 ? 9.207 14.395 23.766 1.00 12.41 111 VAL A N 1
ATOM 682 C CA . VAL A 1 102 ? 8.398 13.421 24.507 1.00 11.79 111 VAL A CA 1
ATOM 683 C C . VAL A 1 102 ? 7.035 14.022 24.821 1.00 12.33 111 VAL A C 1
ATOM 684 O O . VAL A 1 102 ? 6.923 15.204 25.186 1.00 11.62 111 VAL A O 1
ATOM 688 N N . LEU A 1 103 ? 5.988 13.216 24.642 1.00 12.09 112 LEU A N 1
ATOM 689 C CA . LEU A 1 103 ? 4.641 13.671 24.936 1.00 10.20 112 LEU A CA 1
ATOM 690 C C . LEU A 1 103 ? 4.119 13.145 26.286 1.00 11.14 112 LEU A C 1
ATOM 691 O O . LEU A 1 103 ? 4.565 12.127 26.764 1.00 12.43 112 LEU A O 1
ATOM 696 N N . PRO A 1 104 ? 3.167 13.846 26.919 1.00 10.48 113 PRO A N 1
ATOM 697 C CA . PRO A 1 104 ? 2.607 13.240 28.134 1.00 10.18 113 PRO A CA 1
ATOM 698 C C . PRO A 1 104 ? 1.959 11.882 27.892 1.00 12.30 113 PRO A C 1
ATOM 699 O O . PRO A 1 104 ? 1.270 11.702 26.905 1.00 12.12 113 PRO A O 1
ATOM 703 N N . SER A 1 105 ? 2.141 10.959 28.826 1.00 10.97 114 SER A N 1
ATOM 704 C CA . SER A 1 105 ? 1.780 9.576 28.604 1.00 10.90 114 SER A CA 1
ATOM 705 C C . SER A 1 105 ? 0.310 9.430 28.287 1.00 10.82 114 SER A C 1
ATOM 706 O O . SER A 1 105 ? -0.069 8.589 27.485 1.00 11.47 114 SER A O 1
ATOM 709 N N . ALA A 1 106 ? -0.506 10.248 28.948 1.00 10.57 115 ALA A N 1
ATOM 710 C CA . ALA A 1 106 ? -1.965 10.094 28.863 1.00 10.20 115 ALA A CA 1
ATOM 711 C C . ALA A 1 106 ? -2.626 11.043 27.887 1.00 10.58 115 ALA A C 1
ATOM 712 O O . ALA A 1 106 ? -3.844 11.172 27.864 1.00 12.16 115 ALA A O 1
ATOM 714 N N . VAL A 1 107 ? -1.817 11.737 27.090 1.00 10.50 116 VAL A N 1
ATOM 715 C CA . VAL A 1 107 ? -2.335 12.882 26.328 1.00 9.46 116 VAL A CA 1
ATOM 716 C C . VAL A 1 107 ? -3.448 12.500 25.323 1.00 10.02 116 VAL A C 1
ATOM 717 O O . VAL A 1 107 ? -4.327 13.342 24.981 1.00 10.30 116 VAL A O 1
ATOM 721 N N . PHE A 1 108 ? -3.425 11.243 24.881 1.00 10.16 117 PHE A N 1
ATOM 722 C CA . PHE A 1 108 ? -4.423 10.744 23.897 1.00 9.68 117 PHE A CA 1
ATOM 723 C C . PHE A 1 108 ? -5.559 9.939 24.518 1.00 12.55 117 PHE A C 1
ATOM 724 O O . PHE A 1 108 ? -6.432 9.410 23.788 1.00 11.26 117 PHE A O 1
ATOM 732 N N . ASP A 1 109 ? -5.593 9.889 25.845 1.00 13.36 118 ASP A N 1
ATOM 733 C CA . ASP A 1 109 ? -6.497 8.925 26.550 1.00 11.77 118 ASP A CA 1
ATOM 734 C C . ASP A 1 109 ? -7.985 9.213 26.356 1.00 12.03 118 ASP A C 1
ATOM 735 O O . ASP A 1 109 ? -8.800 8.281 26.384 1.00 11.93 118 ASP A O 1
ATOM 740 N N . ARG A 1 110 ? -8.337 10.481 26.124 1.00 11.14 119 ARG A N 1
ATOM 741 C CA . ARG A 1 110 ? -9.764 10.860 25.934 1.00 12.02 119 ARG A CA 1
ATOM 742 C C . ARG A 1 110 ? -10.142 11.069 24.468 1.00 12.06 119 ARG A C 1
ATOM 743 O O . ARG A 1 110 ? -11.267 11.480 24.145 1.00 12.15 119 ARG A O 1
ATOM 751 N N . LEU A 1 111 ? -9.209 10.744 23.580 1.00 11.52 120 LEU A N 1
ATOM 752 C CA A LEU A 1 111 ? -9.328 11.100 22.157 0.50 12.57 120 LEU A CA 1
ATOM 753 C CA B LEU A 1 111 ? -9.354 11.107 22.159 0.50 11.23 120 LEU A CA 1
ATOM 754 C C . LEU A 1 111 ? -9.675 9.922 21.253 1.00 12.44 120 LEU A C 1
ATOM 755 O O . LEU A 1 111 ? -9.207 9.843 20.119 1.00 12.05 120 LEU A O 1
ATOM 764 N N . VAL A 1 112 ? -10.526 9.038 21.752 1.00 12.90 121 VAL A N 1
ATOM 765 C CA . VAL A 1 112 ? -10.885 7.845 20.992 1.00 15.94 121 VAL A CA 1
ATOM 766 C C . VAL A 1 112 ? -11.567 8.169 19.670 1.00 15.02 121 VAL A C 1
ATOM 767 O O . VAL A 1 112 ? -11.535 7.361 18.764 1.00 15.58 121 VAL A O 1
ATOM 771 N N . HIS A 1 113 ? -12.129 9.369 19.533 1.00 13.73 122 HIS A N 1
ATOM 772 C CA . HIS A 1 113 ? -12.837 9.695 18.286 1.00 15.67 122 HIS A CA 1
ATOM 773 C C . HIS A 1 113 ? -11.851 10.081 17.172 1.00 13.74 122 HIS A C 1
ATOM 774 O O . HIS A 1 113 ? -12.213 10.289 16.021 1.00 11.81 122 HIS A O 1
ATOM 781 N N . LEU A 1 114 ? -10.576 10.175 17.512 1.00 12.59 123 LEU A N 1
ATOM 782 C CA A LEU A 1 114 ? -9.594 10.657 16.563 0.50 11.96 123 LEU A CA 1
ATOM 783 C CA B LEU A 1 114 ? -9.568 10.646 16.538 0.50 11.39 123 LEU A CA 1
ATOM 784 C C . LEU A 1 114 ? -9.466 9.698 15.366 1.00 12.02 123 LEU A C 1
ATOM 785 O O . LEU A 1 114 ? -9.374 8.453 15.527 1.00 12.63 123 LEU A O 1
ATOM 794 N N . LYS A 1 115 ? -9.451 10.290 14.189 1.00 11.35 124 LYS A N 1
ATOM 795 C CA . LYS A 1 115 ? -9.298 9.555 12.928 1.00 11.22 124 LYS A CA 1
ATOM 796 C C . LYS A 1 115 ? -7.996 9.891 12.220 1.00 10.25 124 LYS A C 1
ATOM 797 O O . LYS A 1 115 ? -7.478 9.074 11.487 1.00 13.48 124 LYS A O 1
ATOM 803 N N . GLU A 1 116 ? -7.491 11.098 12.433 1.00 10.86 125 GLU A N 1
ATOM 804 C CA . GLU A 1 116 ? -6.274 11.582 11.751 1.00 10.30 125 GLU A CA 1
ATOM 805 C C . GLU A 1 116 ? -5.327 12.210 12.749 1.00 9.98 125 GLU A C 1
ATOM 806 O O . GLU A 1 116 ? -5.674 13.175 13.428 1.00 12.52 125 GLU A O 1
ATOM 812 N N . LEU A 1 117 ? -4.134 11.637 12.855 1.00 8.58 126 LEU A N 1
ATOM 813 C CA . LEU A 1 117 ? -3.131 12.140 13.794 1.00 9.68 126 LEU A CA 1
ATOM 814 C C . LEU A 1 117 ? -1.799 12.299 13.065 1.00 8.55 126 LEU A C 1
ATOM 815 O O . LEU A 1 117 ? -1.246 11.337 12.549 1.00 9.03 126 LEU A O 1
ATOM 820 N N . PHE A 1 118 ? -1.335 13.544 12.987 1.00 9.51 127 PHE A N 1
ATOM 821 C CA . PHE A 1 118 ? -0.154 13.901 12.206 1.00 9.19 127 PHE A CA 1
ATOM 822 C C . PHE A 1 118 ? 0.925 14.466 13.116 1.00 10.28 127 PHE A C 1
ATOM 823 O O . PHE A 1 118 ? 0.718 15.478 13.802 1.00 10.65 127 PHE A O 1
ATOM 831 N N . MET A 1 119 ? 2.080 13.847 13.098 1.00 10.19 128 MET A N 1
ATOM 832 C CA A MET A 1 119 ? 3.190 14.249 13.971 0.50 10.52 128 MET A CA 1
ATOM 833 C CA B MET A 1 119 ? 3.183 14.381 13.923 0.50 10.41 128 MET A CA 1
ATOM 834 C C . MET A 1 119 ? 4.557 14.242 13.290 1.00 11.02 128 MET A C 1
ATOM 835 O O . MET A 1 119 ? 5.567 14.008 13.950 1.00 12.06 128 MET A O 1
ATOM 844 N N . CYS A 1 120 ? 4.603 14.458 11.989 1.00 10.74 129 CYS A N 1
ATOM 845 C CA . CYS A 1 120 ? 5.901 14.463 11.293 1.00 11.59 129 CYS A CA 1
ATOM 846 C C . CYS A 1 120 ? 6.800 15.554 11.789 1.00 11.33 129 CYS A C 1
ATOM 847 O O . CYS A 1 120 ? 6.377 16.509 12.415 1.00 10.59 129 CYS A O 1
ATOM 850 N N . CYS A 1 121 ? 8.069 15.415 11.463 1.00 11.38 130 CYS A N 1
ATOM 851 C CA . CYS A 1 121 ? 8.961 16.552 11.469 1.00 12.11 130 CYS A CA 1
ATOM 852 C C . CYS A 1 121 ? 9.037 17.147 12.869 1.00 13.00 130 CYS A C 1
ATOM 853 O O . CYS A 1 121 ? 9.044 18.377 13.059 1.00 13.92 130 CYS A O 1
ATOM 856 N N . ASN A 1 122 ? 9.119 16.248 13.835 1.00 12.35 131 ASN A N 1
ATOM 857 C CA . ASN A 1 122 ? 9.438 16.615 15.217 1.00 11.35 131 ASN A CA 1
ATOM 858 C C . ASN A 1 122 ? 10.766 15.978 15.615 1.00 12.35 131 ASN A C 1
ATOM 859 O O . ASN A 1 122 ? 11.594 15.677 14.745 1.00 12.64 131 ASN A O 1
ATOM 864 N N . LYS A 1 123 ? 10.985 15.798 16.917 1.00 11.76 132 LYS A N 1
ATOM 865 C CA . LYS A 1 123 ? 12.199 15.125 17.387 1.00 12.49 132 LYS A CA 1
ATOM 866 C C . LYS A 1 123 ? 11.899 13.866 18.199 1.00 12.48 132 LYS A C 1
ATOM 867 O O . LYS A 1 123 ? 12.614 13.495 19.128 1.00 11.99 132 LYS A O 1
ATOM 873 N N . LEU A 1 124 ? 10.817 13.211 17.825 1.00 11.80 133 LEU A N 1
ATOM 874 C CA . LEU A 1 124 ? 10.354 11.995 18.510 1.00 11.80 133 LEU A CA 1
ATOM 875 C C . LEU A 1 124 ? 11.346 10.864 18.358 1.00 11.93 133 LEU A C 1
ATOM 876 O O . LEU A 1 124 ? 11.852 10.594 17.258 1.00 12.02 133 LEU A O 1
ATOM 881 N N . THR A 1 125 ? 11.638 10.180 19.473 1.00 10.91 134 THR A N 1
ATOM 882 C CA . THR A 1 125 ? 12.552 9.051 19.435 1.00 12.47 134 THR A CA 1
ATOM 883 C C . THR A 1 125 ? 11.915 7.707 19.756 1.00 13.00 134 THR A C 1
ATOM 884 O O . THR A 1 125 ? 12.560 6.659 19.602 1.00 12.75 134 THR A O 1
ATOM 888 N N . GLU A 1 126 ? 10.639 7.755 20.154 1.00 13.20 135 GLU A N 1
ATOM 889 C CA . GLU A 1 126 ? 9.802 6.573 20.436 1.00 16.01 135 GLU A CA 1
ATOM 890 C C . GLU A 1 126 ? 8.391 6.889 19.961 1.00 14.11 135 GLU A C 1
ATOM 891 O O . GLU A 1 126 ? 7.984 8.051 19.944 1.00 14.65 135 GLU A O 1
ATOM 897 N N . LEU A 1 127 ? 7.636 5.846 19.638 1.00 12.23 136 LEU A N 1
ATOM 898 C CA . LEU A 1 127 ? 6.218 6.012 19.359 1.00 11.31 136 LEU A CA 1
ATOM 899 C C . LEU A 1 127 ? 5.553 6.526 20.639 1.00 10.63 136 LEU A C 1
ATOM 900 O O . LEU A 1 127 ? 5.736 5.924 21.707 1.00 11.90 136 LEU A O 1
ATOM 905 N N . PRO A 1 128 ? 4.826 7.658 20.557 1.00 10.25 137 PRO A N 1
ATOM 906 C CA . PRO A 1 128 ? 4.156 8.113 21.775 1.00 10.41 137 PRO A CA 1
ATOM 907 C C . PRO A 1 128 ? 3.205 7.096 22.363 1.00 10.80 137 PRO A C 1
ATOM 908 O O . PRO A 1 128 ? 2.467 6.389 21.664 1.00 11.73 137 PRO A O 1
ATOM 912 N N . ARG A 1 129 ? 3.187 7.073 23.682 1.00 10.44 138 ARG A N 1
ATOM 913 C CA . ARG A 1 129 ? 2.226 6.262 24.435 1.00 10.49 138 ARG A CA 1
ATOM 914 C C . ARG A 1 129 ? 0.793 6.688 24.145 1.00 10.23 138 ARG A C 1
ATOM 915 O O . ARG A 1 129 ? 0.502 7.869 24.013 1.00 10.55 138 ARG A O 1
ATOM 923 N N . GLY A 1 130 ? -0.095 5.705 24.029 1.00 10.57 139 GLY A N 1
ATOM 924 C CA . GLY A 1 130 ? -1.503 5.941 23.884 1.00 11.55 139 GLY A CA 1
ATOM 925 C C . GLY A 1 130 ? -2.034 5.810 22.479 1.00 11.43 139 GLY A C 1
ATOM 926 O O . GLY A 1 130 ? -3.211 5.549 22.259 1.00 12.43 139 GLY A O 1
ATOM 927 N N . ILE A 1 131 ? -1.137 6.027 21.530 1.00 12.20 140 ILE A N 1
ATOM 928 C CA . ILE A 1 131 ? -1.511 5.973 20.110 1.00 11.45 140 ILE A CA 1
ATOM 929 C C . ILE A 1 131 ? -2.065 4.579 19.777 1.00 10.96 140 ILE A C 1
ATOM 930 O O . ILE A 1 131 ? -3.028 4.402 19.001 1.00 10.15 140 ILE A O 1
ATOM 935 N N . GLU A 1 132 ? -1.496 3.574 20.422 1.00 9.77 141 GLU A N 1
ATOM 936 C CA . GLU A 1 132 ? -1.921 2.196 20.153 1.00 11.77 141 GLU A CA 1
ATOM 937 C C . GLU A 1 132 ? -3.363 1.921 20.519 1.00 12.48 141 GLU A C 1
ATOM 938 O O . GLU A 1 132 ? -3.925 0.917 20.073 1.00 13.15 141 GLU A O 1
ATOM 944 N N . ARG A 1 133 ? -3.963 2.807 21.318 1.00 11.63 142 ARG A N 1
ATOM 945 C CA . ARG A 1 133 ? -5.349 2.657 21.729 1.00 11.61 142 ARG A CA 1
ATOM 946 C C . ARG A 1 133 ? -6.348 3.458 20.917 1.00 11.21 142 ARG A C 1
ATOM 947 O O . ARG A 1 133 ? -7.567 3.458 21.210 1.00 12.36 142 ARG A O 1
ATOM 955 N N . LEU A 1 134 ? -5.833 4.205 19.950 1.00 10.55 143 LEU A N 1
ATOM 956 C CA . LEU A 1 134 ? -6.688 5.083 19.105 1.00 10.58 143 LEU A CA 1
ATOM 957 C C . LEU A 1 134 ? -7.245 4.281 17.922 1.00 11.76 143 LEU A C 1
ATOM 958 O O . LEU A 1 134 ? -6.795 4.396 16.776 1.00 10.32 143 LEU A O 1
ATOM 963 N N . THR A 1 135 ? -8.216 3.452 18.261 1.00 12.73 144 THR A N 1
ATOM 964 C CA . THR A 1 135 ? -8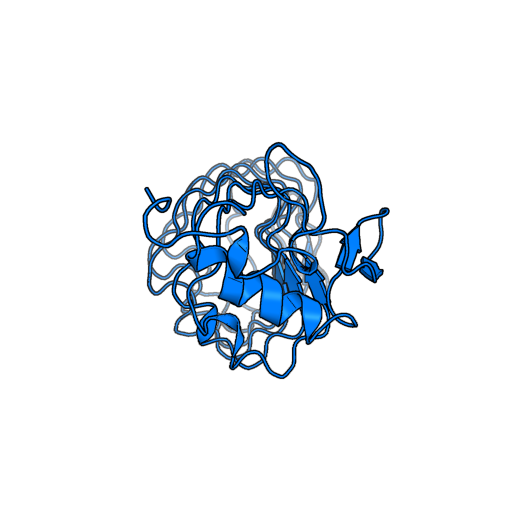.673 2.416 17.339 1.00 15.39 144 THR A CA 1
ATOM 965 C C . THR A 1 135 ? -9.351 2.940 16.111 1.00 14.45 144 THR A C 1
ATOM 966 O O . THR A 1 135 ? -9.531 2.177 15.158 1.00 13.79 144 THR A O 1
ATOM 970 N N . HIS A 1 136 ? -9.701 4.219 16.090 1.00 12.89 145 HIS A N 1
ATOM 971 C CA . HIS A 1 136 ? -10.391 4.756 14.920 1.00 13.28 145 HIS A CA 1
ATOM 972 C C . HIS A 1 136 ? -9.521 5.426 13.897 1.00 12.87 145 HIS A C 1
ATOM 973 O O . HIS A 1 136 ? -10.037 5.896 12.882 1.00 12.23 145 HIS A O 1
ATOM 980 N N . LEU A 1 137 ? -8.201 5.446 14.134 1.00 9.82 146 LEU A N 1
ATOM 981 C CA . LEU A 1 137 ? -7.305 6.156 13.230 1.00 10.32 146 LEU A CA 1
ATOM 982 C C . LEU A 1 137 ? -7.422 5.617 11.807 1.00 11.42 146 LEU A C 1
ATOM 983 O O . LEU A 1 137 ? -7.323 4.400 11.593 1.00 12.16 146 LEU A O 1
ATOM 988 N N . THR A 1 138 ? -7.592 6.543 10.849 1.00 10.40 147 THR A N 1
ATOM 989 C CA . THR A 1 138 ? -7.376 6.213 9.442 1.00 10.80 147 THR A CA 1
ATOM 990 C C . THR A 1 138 ? -6.062 6.749 8.906 1.00 11.30 147 THR A C 1
ATOM 991 O O . THR A 1 138 ? -5.506 6.196 7.962 1.00 11.09 147 THR A O 1
ATOM 995 N N . HIS A 1 139 ? -5.572 7.817 9.529 1.00 10.69 148 HIS A N 1
ATOM 996 C CA . HIS A 1 139 ? -4.308 8.424 9.086 1.00 10.25 148 HIS A CA 1
ATOM 997 C C . HIS A 1 139 ? -3.373 8.639 10.275 1.00 9.25 148 HIS A C 1
ATOM 998 O O . HIS A 1 139 ? -3.785 9.159 11.308 1.00 10.29 148 HIS A O 1
ATOM 1005 N N . LEU A 1 140 ? -2.124 8.223 10.118 1.00 9.12 149 LEU A N 1
ATOM 1006 C CA . LEU A 1 140 ? -1.116 8.375 11.177 1.00 8.47 149 LEU A CA 1
ATOM 1007 C C . LEU A 1 140 ? 0.230 8.723 10.521 1.00 8.74 149 LEU A C 1
ATOM 1008 O O . LEU A 1 140 ? 0.770 7.936 9.713 1.00 9.13 149 LEU A O 1
ATOM 1013 N N . ALA A 1 141 ? 0.746 9.920 10.820 1.00 8.27 150 ALA A N 1
ATOM 1014 C CA . ALA A 1 141 ? 1.988 10.379 10.216 1.00 8.41 150 ALA A CA 1
ATOM 1015 C C . ALA A 1 141 ? 3.086 10.528 11.263 1.00 8.39 150 ALA A C 1
ATOM 1016 O O . ALA A 1 141 ? 2.965 11.309 12.218 1.00 10.18 150 ALA A O 1
ATOM 1018 N N . LEU A 1 142 ? 4.110 9.729 11.086 1.00 8.93 151 LEU A N 1
ATOM 1019 C CA . LEU A 1 142 ? 5.299 9.725 11.981 1.00 9.54 151 LEU A CA 1
ATOM 1020 C C . LEU A 1 142 ? 6.584 10.010 11.247 1.00 11.14 151 LEU A C 1
ATOM 1021 O O . LEU A 1 142 ? 7.679 9.889 11.796 1.00 10.64 151 LEU A O 1
ATOM 1026 N N . ASP A 1 143 ? 6.476 10.448 10.001 1.00 9.35 152 ASP A N 1
ATOM 1027 C CA . ASP A 1 143 ? 7.662 10.692 9.162 1.00 11.23 152 ASP A CA 1
ATOM 1028 C C . ASP A 1 143 ? 8.612 11.746 9.688 1.00 11.04 152 ASP A C 1
ATOM 1029 O O . ASP A 1 143 ? 8.212 12.686 10.363 1.00 11.26 152 ASP A O 1
ATOM 1034 N N . GLN A 1 144 ? 9.879 11.564 9.373 1.00 11.03 153 GLN A N 1
ATOM 1035 C CA . GLN A 1 144 ? 10.900 12.604 9.587 1.00 9.08 153 GLN A CA 1
ATOM 1036 C C . GLN A 1 144 ? 11.030 12.959 11.055 1.00 10.73 153 GLN A C 1
ATOM 1037 O O . GLN A 1 144 ? 11.088 14.133 11.475 1.00 11.86 153 GLN A O 1
ATOM 1043 N N . ASN A 1 145 ? 11.016 11.900 11.853 1.00 11.59 154 ASN A N 1
ATOM 1044 C CA . ASN A 1 145 ? 11.366 11.974 13.264 1.00 10.12 154 ASN A CA 1
ATOM 1045 C C . ASN A 1 145 ? 12.688 11.258 13.502 1.00 12.47 154 ASN A C 1
ATOM 1046 O O . ASN A 1 145 ? 13.499 11.160 12.582 1.00 12.06 154 ASN A O 1
ATOM 1051 N N . GLN A 1 146 ? 12.864 10.769 14.721 1.00 10.28 155 GLN A N 1
ATOM 1052 C CA . GLN A 1 146 ? 14.085 10.043 15.101 1.00 12.05 155 GLN A CA 1
ATOM 1053 C C . GLN A 1 146 ? 13.783 8.631 15.597 1.00 11.86 155 GLN A C 1
ATOM 1054 O O . GLN A 1 146 ? 14.488 8.044 16.436 1.00 11.21 155 GLN A O 1
ATOM 1060 N N . LEU A 1 147 ? 12.727 8.060 15.045 1.00 11.39 156 LEU A N 1
ATOM 1061 C CA . LEU A 1 147 ? 12.314 6.710 15.476 1.00 12.51 156 LEU A CA 1
ATOM 1062 C C . LEU A 1 147 ? 13.268 5.642 14.951 1.00 11.97 156 LEU A C 1
ATOM 1063 O O . LEU A 1 147 ? 13.665 5.651 13.794 1.00 11.29 156 LEU A O 1
ATOM 1068 N N . LYS A 1 148 ? 13.553 4.675 15.816 1.00 12.07 157 LYS A N 1
ATOM 1069 C CA . LYS A 1 148 ? 14.406 3.541 15.507 1.00 11.94 157 LYS A CA 1
ATOM 1070 C C . LYS A 1 148 ? 13.665 2.212 15.393 1.00 11.47 157 LYS A C 1
ATOM 1071 O O . LYS A 1 148 ? 14.147 1.298 14.738 1.00 10.94 157 LYS A O 1
ATOM 1077 N N . SER A 1 149 ? 12.505 2.139 16.026 1.00 11.55 158 SER A N 1
ATOM 1078 C CA A SER A 1 149 ? 11.636 0.958 15.952 0.50 12.36 158 SER A CA 1
ATOM 1079 C CA B SER A 1 149 ? 11.687 0.934 16.074 0.50 13.29 158 SER A CA 1
ATOM 1080 C C . SER A 1 149 ? 10.225 1.272 16.415 1.00 12.74 158 SER A C 1
ATOM 1081 O O . SER A 1 149 ? 9.921 2.380 16.880 1.00 12.58 158 SER A O 1
ATOM 1086 N N . ILE A 1 150 ? 9.353 0.296 16.211 1.00 11.87 159 ILE A N 1
ATOM 1087 C CA . ILE A 1 150 ? 7.960 0.372 16.699 1.00 11.84 159 ILE A CA 1
ATOM 1088 C C . ILE A 1 150 ? 7.733 -0.771 17.680 1.00 12.94 159 ILE A C 1
ATOM 1089 O O . ILE A 1 150 ? 8.056 -1.911 17.381 1.00 13.79 159 ILE A O 1
ATOM 1094 N N . PRO A 1 151 ? 7.212 -0.473 18.892 1.00 12.82 160 PRO A N 1
ATOM 1095 C CA . PRO A 1 151 ? 7.008 -1.548 19.857 1.00 12.59 160 PRO A CA 1
ATOM 1096 C C . PRO A 1 151 ? 6.074 -2.646 19.349 1.00 13.13 160 PRO A C 1
ATOM 1097 O O . PRO A 1 151 ? 5.115 -2.393 18.605 1.00 12.42 160 PRO A O 1
ATOM 1101 N N . HIS A 1 152 ? 6.352 -3.863 19.785 1.00 13.38 161 HIS A N 1
ATOM 1102 C CA . HIS A 1 152 ? 5.637 -5.019 19.307 1.00 13.63 161 HIS A CA 1
ATOM 1103 C C . HIS A 1 152 ? 4.187 -4.836 19.568 1.00 12.86 161 HIS A C 1
ATOM 1104 O O . HIS A 1 152 ? 3.800 -4.520 20.688 1.00 13.90 161 HIS A O 1
ATOM 1111 N N . GLY A 1 153 ? 3.396 -4.991 18.507 1.00 13.61 162 GLY A N 1
ATOM 1112 C CA . GLY A 1 153 ? 1.951 -4.998 18.589 1.00 12.94 162 GLY A CA 1
ATOM 1113 C C . GLY A 1 153 ? 1.315 -3.627 18.525 1.00 13.03 162 GLY A C 1
ATOM 1114 O O . GLY A 1 153 ? 0.088 -3.503 18.562 1.00 13.74 162 GLY A O 1
ATOM 1115 N N . ALA A 1 154 ? 2.132 -2.583 18.411 1.00 12.61 163 ALA A N 1
ATOM 1116 C CA . ALA A 1 154 ? 1.599 -1.221 18.646 1.00 12.85 163 ALA A CA 1
ATOM 1117 C C . ALA A 1 154 ? 0.578 -0.787 17.605 1.00 13.68 163 ALA A C 1
ATOM 1118 O O . ALA A 1 154 ? -0.263 0.076 17.892 1.00 12.85 163 ALA A O 1
ATOM 1120 N N . PHE A 1 155 ? 0.585 -1.442 16.437 1.00 11.17 164 PHE A N 1
ATOM 1121 C CA . PHE A 1 155 ? -0.314 -1.049 15.341 1.00 12.28 164 PHE A CA 1
ATOM 1122 C C . PHE A 1 155 ? -1.458 -2.061 15.199 1.00 12.96 164 PHE A C 1
ATOM 1123 O O . PHE A 1 155 ? -2.296 -1.981 14.279 1.00 14.45 164 PHE A O 1
ATOM 1131 N N . ASP A 1 156 ? -1.466 -3.044 16.086 1.00 13.73 165 ASP A N 1
ATOM 1132 C CA . ASP A 1 156 ? -2.328 -4.231 15.888 1.00 14.37 165 ASP A CA 1
ATOM 1133 C C . ASP A 1 156 ? -3.808 -3.899 15.929 1.00 14.06 165 ASP A C 1
ATOM 1134 O O . ASP A 1 156 ? -4.639 -4.560 15.283 1.00 15.44 165 ASP A O 1
ATOM 1139 N N . ARG A 1 157 ? -4.142 -2.859 16.675 1.00 14.77 166 ARG A N 1
ATOM 1140 C CA . ARG A 1 157 ? -5.554 -2.512 16.821 1.00 14.05 166 ARG A CA 1
ATOM 1141 C C . ARG A 1 157 ? -5.956 -1.265 16.029 1.00 15.39 166 ARG A C 1
ATOM 1142 O O . ARG A 1 157 ? -7.064 -0.772 16.155 1.00 16.20 166 ARG A O 1
ATOM 1150 N N . LEU A 1 158 ? -5.046 -0.837 15.172 1.00 13.92 167 LEU A N 1
ATOM 1151 C CA . LEU A 1 158 ? -5.286 0.297 14.295 1.00 14.58 167 LEU A CA 1
ATOM 1152 C C . LEU A 1 158 ? -5.809 -0.232 12.977 1.00 16.09 167 LEU A C 1
ATOM 1153 O O . LEU A 1 158 ? -5.246 0.016 11.900 1.00 17.31 167 LEU A O 1
ATOM 1158 N N . SER A 1 159 ? -6.941 -0.898 13.083 1.00 16.84 168 SER A N 1
ATOM 1159 C CA . SER A 1 159 ? -7.445 -1.704 11.969 1.00 18.30 168 SER A CA 1
ATOM 1160 C C . SER A 1 159 ? -8.208 -0.882 10.921 1.00 17.46 168 SER A C 1
ATOM 1161 O O . SER A 1 159 ? -8.625 -1.399 9.877 1.00 18.89 168 SER A O 1
ATOM 1164 N N . SER A 1 160 ? -8.334 0.410 11.165 1.00 15.69 169 SER A N 1
ATOM 1165 C CA . SER A 1 160 ? -8.996 1.292 10.189 1.00 15.75 169 SER A CA 1
ATOM 1166 C C . SER A 1 160 ? -7.991 2.112 9.405 1.00 13.33 169 SER A C 1
ATOM 1167 O O . SER A 1 160 ? -8.378 2.963 8.578 1.00 11.29 169 SER A O 1
ATOM 1170 N N . LEU A 1 161 ? -6.694 1.886 9.653 1.00 11.99 170 LEU A N 1
ATOM 1171 C CA . LEU A 1 161 ? -5.684 2.724 8.972 1.00 12.97 170 LEU A CA 1
ATOM 1172 C C . LEU A 1 161 ? -5.707 2.531 7.488 1.00 13.39 170 LEU A C 1
ATOM 1173 O O . LEU A 1 161 ? -5.731 1.388 7.000 1.00 11.99 170 LEU A O 1
ATOM 1178 N N . THR A 1 162 ? -5.651 3.660 6.788 1.00 12.76 171 THR A N 1
ATOM 1179 C CA . THR A 1 162 ? -5.451 3.696 5.340 1.00 13.70 171 THR A CA 1
ATOM 1180 C C . THR A 1 162 ? -4.184 4.415 4.867 1.00 12.17 171 THR A C 1
ATOM 1181 O O . THR A 1 162 ? -3.741 4.234 3.733 1.00 12.07 171 THR A O 1
ATOM 1185 N N . HIS A 1 163 ? -3.616 5.231 5.753 1.00 12.18 172 HIS A N 1
ATOM 1186 C CA . HIS A 1 163 ? -2.435 6.026 5.470 1.00 11.34 172 HIS A CA 1
ATOM 1187 C C . HIS A 1 163 ? -1.527 6.033 6.694 1.00 11.26 172 HIS A C 1
ATOM 1188 O O . HIS A 1 163 ? -1.871 6.546 7.746 1.00 12.23 172 HIS A O 1
ATOM 1195 N N . ALA A 1 164 ? -0.373 5.428 6.520 1.00 9.91 173 ALA A N 1
ATOM 1196 C CA . ALA A 1 164 ? 0.698 5.427 7.503 1.00 8.30 173 ALA A CA 1
ATOM 1197 C C . ALA A 1 164 ? 1.997 5.950 6.894 1.00 10.45 173 ALA A C 1
ATOM 1198 O O . ALA A 1 164 ? 2.543 5.384 5.943 1.00 11.74 173 ALA A O 1
ATOM 1200 N N . TYR A 1 165 ? 2.486 7.062 7.431 1.00 10.31 174 TYR A N 1
ATOM 1201 C CA . TYR A 1 165 ? 3.710 7.658 6.962 1.00 7.72 174 TYR A CA 1
ATOM 1202 C C . TYR A 1 165 ? 4.850 7.391 7.948 1.00 10.79 174 TYR A C 1
ATOM 1203 O O . TYR A 1 165 ? 4.821 7.849 9.100 1.00 11.80 174 TYR A O 1
ATOM 1212 N N . LEU A 1 166 ? 5.855 6.669 7.447 1.00 9.83 175 LEU A N 1
ATOM 1213 C CA . LEU A 1 166 ? 6.965 6.149 8.288 1.00 11.38 175 LEU A CA 1
ATOM 1214 C C . LEU A 1 166 ? 8.357 6.501 7.775 1.00 11.00 175 LEU A C 1
ATOM 1215 O O . LEU A 1 166 ? 9.376 6.244 8.430 1.00 11.53 175 LEU A O 1
ATOM 1220 N N . PHE A 1 167 ? 8.408 7.082 6.595 1.00 10.54 176 PHE A N 1
ATOM 1221 C CA . PHE A 1 167 ? 9.682 7.496 5.980 1.00 11.22 176 PHE A CA 1
ATOM 1222 C C . PHE A 1 167 ? 10.425 8.554 6.794 1.00 11.27 176 PHE A C 1
ATOM 1223 O O . PHE A 1 167 ? 9.880 9.204 7.695 1.00 11.88 176 PHE A O 1
ATOM 1231 N N . GLY A 1 168 ? 11.671 8.738 6.435 1.00 11.65 177 GLY A N 1
ATOM 1232 C CA . GLY A 1 168 ? 12.503 9.742 7.080 1.00 12.31 177 GLY A CA 1
ATOM 1233 C C . GLY A 1 168 ? 12.860 9.499 8.517 1.00 12.55 177 GLY A C 1
ATOM 1234 O O . GLY A 1 168 ? 13.230 10.435 9.245 1.00 15.85 177 GLY A O 1
ATOM 1235 N N . ASN A 1 169 ? 12.739 8.256 8.941 1.00 11.09 178 ASN A N 1
ATOM 1236 C CA . ASN A 1 169 ? 13.227 7.825 10.263 1.00 10.65 178 ASN A CA 1
ATOM 1237 C C . ASN A 1 169 ? 14.429 6.890 10.157 1.00 10.74 178 ASN A C 1
ATOM 1238 O O . ASN A 1 169 ? 14.520 6.088 9.229 1.00 10.80 178 ASN A O 1
ATOM 1243 N N . PRO A 1 170 ? 15.349 6.975 11.123 1.00 11.74 179 PRO A N 1
ATOM 1244 C CA . PRO A 1 170 ? 16.540 6.118 11.101 1.00 10.36 179 PRO A CA 1
ATOM 1245 C C . PRO A 1 170 ? 16.277 4.761 11.732 1.00 11.30 179 PRO A C 1
ATOM 1246 O O . PRO A 1 170 ? 16.820 4.373 12.793 1.00 12.75 179 PRO A O 1
ATOM 1250 N N . TRP A 1 171 ? 15.436 4.027 11.053 1.00 11.38 180 TRP A N 1
ATOM 1251 C CA . TRP A 1 171 ? 15.046 2.679 11.521 1.00 11.22 180 TRP A CA 1
ATOM 1252 C C . TRP A 1 171 ? 16.272 1.809 11.729 1.00 9.99 180 TRP A C 1
ATOM 1253 O O . TRP A 1 171 ? 17.120 1.697 10.845 1.00 11.57 180 TRP A O 1
ATOM 1264 N N . ASP A 1 172 ? 16.343 1.179 12.899 1.00 12.05 181 ASP A N 1
ATOM 1265 C CA . ASP A 1 172 ? 17.517 0.384 13.263 1.00 12.79 181 ASP A CA 1
ATOM 1266 C C . ASP A 1 172 ? 17.292 -1.050 12.848 1.00 12.16 181 ASP A C 1
ATOM 1267 O O . ASP A 1 172 ? 16.694 -1.827 13.588 1.00 13.29 181 ASP A O 1
ATOM 1272 N N . CYS A 1 173 ? 17.751 -1.384 11.653 1.00 13.83 182 CYS A N 1
ATOM 1273 C CA . CYS A 1 173 ? 17.503 -2.720 11.087 1.00 14.19 182 CYS A CA 1
ATOM 1274 C C . CYS A 1 173 ? 18.442 -3.824 11.560 1.00 13.72 182 CYS A C 1
ATOM 1275 O O . CYS A 1 173 ? 18.304 -4.979 11.158 1.00 15.14 182 CYS A O 1
ATOM 1278 N N . GLU A 1 174 ? 19.372 -3.479 12.450 1.00 13.46 183 GLU A N 1
ATOM 1279 C CA . GLU A 1 174 ? 20.270 -4.499 13.015 1.00 13.39 183 GLU A CA 1
ATOM 1280 C C . GLU A 1 174 ? 19.611 -5.196 14.213 1.00 12.35 183 GLU A C 1
ATOM 1281 O O . GLU A 1 174 ? 19.864 -6.364 14.503 1.00 13.38 183 GLU A O 1
ATOM 1287 N N . CYS A 1 175 ? 18.767 -4.439 14.900 1.00 12.40 184 CYS A N 1
ATOM 1288 C CA . CYS A 1 175 ? 18.091 -4.877 16.121 1.00 12.73 184 CYS A CA 1
ATOM 1289 C C . CYS A 1 175 ? 16.863 -5.705 15.794 1.00 12.80 184 CYS A C 1
ATOM 1290 O O . CYS A 1 175 ? 16.057 -5.350 14.939 1.00 14.66 184 CYS A O 1
ATOM 1293 N N . ARG A 1 176 ? 16.735 -6.841 16.483 1.00 12.67 185 ARG A N 1
ATOM 1294 C CA . ARG A 1 176 ? 15.628 -7.774 16.226 1.00 13.55 185 ARG A CA 1
ATOM 1295 C C . ARG A 1 176 ? 14.274 -7.139 16.500 1.00 13.83 185 ARG A C 1
ATOM 1296 O O . ARG A 1 176 ? 13.261 -7.589 15.968 1.00 14.23 185 ARG A O 1
ATOM 1304 N N . ASP A 1 177 ? 14.260 -6.086 17.294 1.00 15.15 186 ASP A N 1
ATOM 1305 C CA . ASP A 1 177 ? 12.996 -5.377 17.588 1.00 14.88 186 ASP A CA 1
ATOM 1306 C C . ASP A 1 177 ? 12.378 -4.746 16.337 1.00 15.34 186 ASP A C 1
ATOM 1307 O O . ASP A 1 177 ? 11.201 -4.407 16.320 1.00 15.87 186 ASP A O 1
ATOM 1312 N N . ILE A 1 178 ? 13.180 -4.581 15.289 1.00 12.52 187 ILE A N 1
ATOM 1313 C CA . ILE A 1 178 ? 12.664 -4.033 14.028 1.00 11.82 187 ILE A CA 1
ATOM 1314 C C . ILE A 1 178 ? 11.708 -4.959 13.327 1.00 10.88 187 ILE A C 1
ATOM 1315 O O . ILE A 1 178 ? 10.949 -4.530 12.420 1.00 12.98 187 ILE A O 1
ATOM 1320 N N . MET A 1 179 ? 11.719 -6.237 13.701 1.00 10.36 188 MET A N 1
ATOM 1321 C CA . MET A 1 179 ? 10.946 -7.250 12.938 1.00 11.51 188 MET A CA 1
ATOM 1322 C C . MET A 1 179 ? 9.447 -7.005 13.005 1.00 11.19 188 MET A C 1
ATOM 1323 O O . MET A 1 179 ? 8.709 -7.360 12.074 1.00 10.66 188 MET A O 1
ATOM 1328 N N . TYR A 1 180 ? 8.979 -6.379 14.096 1.00 11.47 189 TYR A N 1
ATOM 1329 C CA . TYR A 1 180 ? 7.552 -6.070 14.190 1.00 11.54 189 TYR A CA 1
ATOM 1330 C C . TYR A 1 180 ? 7.183 -5.130 13.033 1.00 11.16 189 TYR A C 1
ATOM 1331 O O . TYR A 1 180 ? 6.215 -5.371 12.280 1.00 10.46 189 TYR A O 1
ATOM 1340 N N . LEU A 1 181 ? 7.959 -4.072 12.875 1.00 10.83 190 LEU A N 1
ATOM 1341 C CA . LEU A 1 181 ? 7.694 -3.070 11.814 1.00 10.25 190 LEU A CA 1
ATOM 1342 C C . LEU A 1 181 ? 7.927 -3.650 10.423 1.00 10.82 190 LEU A C 1
ATOM 1343 O O . LEU A 1 181 ? 7.169 -3.429 9.467 1.00 11.33 190 LEU A O 1
ATOM 1348 N N 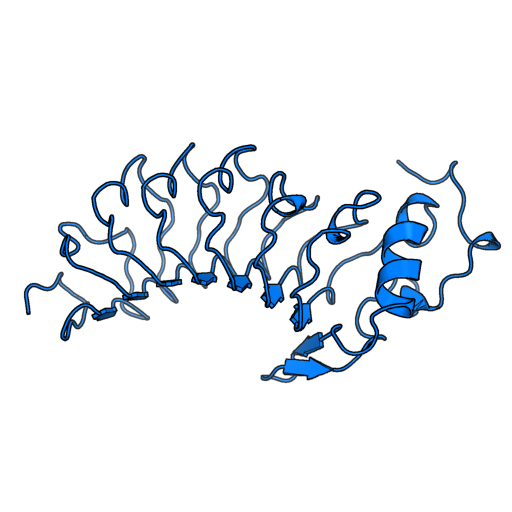. ARG A 1 182 ? 8.999 -4.421 10.328 1.00 9.07 191 ARG A N 1
ATOM 1349 C CA . ARG A 1 182 ? 9.315 -5.115 9.071 1.00 10.28 191 ARG A CA 1
ATOM 1350 C C . ARG A 1 182 ? 8.114 -5.905 8.613 1.00 9.82 191 ARG A C 1
ATOM 1351 O O . ARG A 1 182 ? 7.605 -5.737 7.498 1.00 11.10 191 ARG A O 1
ATOM 1359 N N . ASN A 1 183 ? 7.628 -6.750 9.514 1.00 11.09 192 ASN A N 1
ATOM 1360 C CA . ASN A 1 183 ? 6.513 -7.627 9.158 1.00 11.18 192 ASN A CA 1
ATOM 1361 C C . ASN A 1 183 ? 5.248 -6.818 8.907 1.00 10.41 192 ASN A C 1
ATOM 1362 O O . ASN A 1 183 ? 4.460 -7.155 8.046 1.00 11.68 192 ASN A O 1
ATOM 1367 N N . TRP A 1 184 ? 5.045 -5.782 9.702 1.00 9.31 193 TRP A N 1
ATOM 1368 C CA . TRP A 1 184 ? 3.845 -4.937 9.578 1.00 10.53 193 TRP A CA 1
ATOM 1369 C C . TRP A 1 184 ? 3.822 -4.255 8.226 1.00 11.03 193 TRP A C 1
ATOM 1370 O O . TRP A 1 184 ? 2.803 -4.286 7.509 1.00 11.41 193 TRP A O 1
ATOM 1381 N N . VAL A 1 185 ? 4.931 -3.644 7.856 1.00 10.79 194 VAL A N 1
ATOM 1382 C CA . VAL A 1 185 ? 4.978 -2.981 6.511 1.00 10.98 194 VAL A CA 1
ATOM 1383 C C . VAL A 1 185 ? 4.783 -4.004 5.365 1.00 10.43 194 VAL A C 1
ATOM 1384 O O . VAL A 1 185 ? 4.014 -3.798 4.417 1.00 10.89 194 VAL A O 1
ATOM 1388 N N . ALA A 1 186 ? 5.478 -5.129 5.466 1.00 10.15 195 ALA A N 1
ATOM 1389 C CA . ALA A 1 186 ? 5.374 -6.248 4.496 1.00 9.02 195 ALA A CA 1
ATOM 1390 C C . ALA A 1 186 ? 3.918 -6.686 4.318 1.00 11.95 195 ALA A C 1
ATOM 1391 O O . ALA A 1 186 ? 3.474 -7.026 3.218 1.00 12.69 195 ALA A O 1
ATOM 1393 N N . ASP A 1 187 ? 3.183 -6.663 5.425 1.00 10.55 196 ASP A N 1
ATOM 1394 C CA . ASP A 1 187 ? 1.861 -7.241 5.499 1.00 11.14 196 ASP A CA 1
ATOM 1395 C C . ASP A 1 187 ? 0.749 -6.210 5.224 1.00 12.22 196 ASP A C 1
ATOM 1396 O O . ASP A 1 187 ? -0.428 -6.556 5.129 1.00 13.03 196 ASP A O 1
ATOM 1401 N N . HIS A 1 188 ? 1.137 -4.946 5.125 1.00 11.34 197 HIS A N 1
ATOM 1402 C CA . HIS A 1 188 ? 0.198 -3.806 4.950 1.00 11.61 197 HIS A CA 1
ATOM 1403 C C . HIS A 1 188 ? 0.728 -2.831 3.888 1.00 12.48 197 HIS A C 1
ATOM 1404 O O . HIS A 1 188 ? 0.766 -1.618 4.053 1.00 11.53 197 HIS A O 1
ATOM 1411 N N . THR A 1 189 ? 1.114 -3.395 2.773 1.00 12.61 198 THR A N 1
ATOM 1412 C CA A THR A 1 189 ? 1.810 -2.592 1.770 0.50 12.34 198 THR A CA 1
ATOM 1413 C CA B THR A 1 189 ? 1.799 -2.640 1.728 0.50 13.66 198 THR A CA 1
ATOM 1414 C C . THR A 1 189 ? 0.948 -1.467 1.204 1.00 12.51 198 THR A C 1
ATOM 1415 O O . THR A 1 189 ? 1.470 -0.424 0.823 1.00 14.26 198 THR A O 1
ATOM 1422 N N . SER A 1 190 ? -0.353 -1.667 1.189 1.00 11.10 199 SER A N 1
ATOM 1423 C CA . SER A 1 190 ? -1.300 -0.701 0.573 1.00 11.58 199 SER A CA 1
ATOM 1424 C C . SER A 1 190 ? -1.471 0.567 1.419 1.00 12.76 199 SER A C 1
ATOM 1425 O O . SER A 1 190 ? -2.002 1.561 0.910 1.00 12.62 199 SER A O 1
ATOM 1428 N N . ILE A 1 191 ? -0.999 0.533 2.678 1.00 11.60 200 ILE A N 1
ATOM 1429 C CA A ILE A 1 191 ? -1.269 1.700 3.533 0.50 11.37 200 ILE A CA 1
ATOM 1430 C CA B ILE A 1 191 ? -1.223 1.556 3.723 0.50 10.12 200 ILE A CA 1
ATOM 1431 C C . ILE A 1 191 ? -0.031 2.508 3.844 1.00 10.48 200 ILE A C 1
ATOM 1432 O O . ILE A 1 191 ? -0.136 3.594 4.356 1.00 9.93 200 ILE A O 1
ATOM 1441 N N . ALA A 1 192 ? 1.131 2.010 3.438 1.00 11.65 201 ALA A N 1
ATOM 1442 C CA . ALA A 1 192 ? 2.393 2.724 3.643 1.00 12.21 201 ALA A CA 1
ATOM 1443 C C . ALA A 1 192 ? 2.534 3.817 2.589 1.00 11.57 201 ALA A C 1
ATOM 1444 O O . ALA A 1 192 ? 2.475 3.561 1.384 1.00 12.60 201 ALA A O 1
ATOM 1446 N N . MET A 1 193 ? 2.717 5.037 3.073 1.00 10.61 202 MET A N 1
ATOM 1447 C CA . MET A 1 193 ? 2.696 6.218 2.205 1.00 12.03 202 MET A CA 1
ATOM 1448 C C . MET A 1 193 ? 3.958 7.054 2.332 1.00 13.04 202 MET A C 1
ATOM 1449 O O . MET A 1 193 ? 4.481 7.243 3.432 1.00 13.25 202 MET A O 1
ATOM 1454 N N . ARG A 1 194 ? 4.419 7.574 1.199 1.00 10.73 203 ARG A N 1
ATOM 1455 C CA . ARG A 1 194 ? 5.456 8.593 1.170 1.00 11.26 203 ARG A CA 1
ATOM 1456 C C . ARG A 1 194 ? 4.778 9.905 0.793 1.00 10.96 203 ARG A C 1
ATOM 1457 O O . ARG A 1 194 ? 3.566 9.959 0.528 1.00 10.82 203 ARG A O 1
ATOM 1465 N N . TRP A 1 195 ? 5.564 10.969 0.757 1.00 10.86 204 TRP A N 1
ATOM 1466 C CA . TRP A 1 195 ? 5.026 12.304 0.463 1.00 11.28 204 TRP A CA 1
ATOM 1467 C C . TRP A 1 1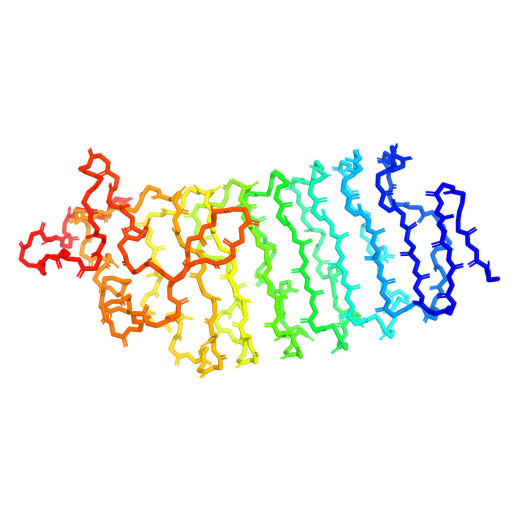95 ? 5.731 12.986 -0.680 1.00 11.97 204 TRP A C 1
ATOM 1468 O O . TRP A 1 195 ? 6.863 13.436 -0.546 1.00 12.03 204 TRP A O 1
ATOM 1479 N N . ASP A 1 196 ? 5.043 13.041 -1.820 1.00 10.19 205 ASP A N 1
ATOM 1480 C CA . ASP A 1 196 ? 5.588 13.688 -3.022 1.00 11.16 205 ASP A CA 1
ATOM 1481 C C . ASP A 1 196 ? 4.800 14.986 -3.211 1.00 13.30 205 ASP A C 1
ATOM 1482 O O . ASP A 1 196 ? 4.251 15.249 -4.290 1.00 16.19 205 ASP A O 1
ATOM 1487 N N . GLY A 1 197 ? 4.651 15.739 -2.126 1.00 12.69 206 GLY A N 1
ATOM 1488 C CA . GLY A 1 197 ? 3.764 16.903 -2.104 1.00 12.58 206 GLY A CA 1
ATOM 1489 C C . GLY A 1 197 ? 2.311 16.488 -1.999 1.00 13.02 206 GLY A C 1
ATOM 1490 O O . GLY A 1 197 ? 1.395 17.306 -2.034 1.00 12.49 206 GLY A O 1
ATOM 1491 N N . LYS A 1 198 ? 2.152 15.169 -1.905 1.00 13.28 207 LYS A N 1
ATOM 1492 C CA . LYS A 1 198 ? 0.862 14.458 -1.791 1.00 13.22 207 LYS A CA 1
ATOM 1493 C C . LYS A 1 198 ? 1.152 13.029 -1.322 1.00 11.55 207 LYS A C 1
ATOM 1494 O O . LYS A 1 198 ? 2.282 12.571 -1.403 1.00 11.31 207 LYS A O 1
ATOM 1500 N N . ALA A 1 199 ? 0.118 12.368 -0.820 1.00 11.60 208 ALA A N 1
ATOM 1501 C CA . ALA A 1 199 ? 0.228 10.982 -0.391 1.00 11.31 208 ALA A CA 1
ATOM 1502 C C . ALA A 1 199 ? 0.468 10.127 -1.605 1.00 11.56 208 ALA A C 1
ATOM 1503 O O . ALA A 1 199 ? -0.298 10.186 -2.577 1.00 11.50 208 ALA A O 1
ATOM 1505 N N . VAL A 1 200 ? 1.525 9.342 -1.554 1.00 10.74 209 VAL A N 1
ATOM 1506 C CA . VAL A 1 200 ? 1.792 8.337 -2.585 1.00 11.25 209 VAL A CA 1
ATOM 1507 C C . VAL A 1 200 ? 2.105 7.001 -1.927 1.00 11.21 209 VAL A C 1
ATOM 1508 O O . VAL A 1 200 ? 2.993 6.904 -1.101 1.00 10.50 209 VAL A O 1
ATOM 1512 N N . ASN A 1 201 ? 1.384 5.961 -2.323 1.00 10.93 210 ASN A N 1
ATOM 1513 C CA . ASN A 1 201 ? 1.627 4.633 -1.735 1.00 11.05 210 ASN A CA 1
ATOM 1514 C C . ASN A 1 201 ? 2.985 4.116 -2.129 1.00 10.86 210 ASN A C 1
ATOM 1515 O O . ASN A 1 201 ? 3.306 4.047 -3.311 1.00 10.84 210 ASN A O 1
ATOM 1520 N N . ASP A 1 202 ? 3.789 3.768 -1.140 1.00 11.50 211 ASP A N 1
ATOM 1521 C CA . ASP A 1 202 ? 5.125 3.246 -1.404 1.00 11.94 211 ASP A CA 1
ATOM 1522 C C . ASP A 1 202 ? 5.655 2.498 -0.190 1.00 11.37 211 ASP A C 1
ATOM 1523 O O . ASP A 1 202 ? 6.130 3.115 0.750 1.00 10.31 211 ASP A O 1
ATOM 1528 N N . PRO A 1 203 ? 5.565 1.164 -0.214 1.00 11.35 212 PRO A N 1
ATOM 1529 C CA . PRO A 1 203 ? 5.976 0.397 0.961 1.00 9.29 212 PRO A CA 1
ATOM 1530 C C . PRO A 1 203 ? 7.480 0.257 1.113 1.00 11.22 212 PRO A C 1
ATOM 1531 O O . PRO A 1 203 ? 7.927 -0.367 2.096 1.00 12.46 212 PRO A O 1
ATOM 1535 N N . ASP A 1 204 ? 8.231 0.819 0.169 1.00 10.65 213 ASP A N 1
ATOM 1536 C CA . ASP A 1 204 ? 9.693 0.841 0.297 1.00 10.60 213 ASP A CA 1
ATOM 1537 C C . ASP A 1 204 ? 10.195 2.116 0.941 1.00 10.72 213 ASP A C 1
ATOM 1538 O O . ASP A 1 204 ? 11.401 2.286 1.150 1.00 15.10 213 ASP A O 1
ATOM 1543 N N . SER A 1 205 ? 9.278 2.982 1.326 1.00 11.92 214 SER A N 1
ATOM 1544 C CA . SER A 1 205 ? 9.648 4.310 1.777 1.00 11.46 214 SER A CA 1
ATOM 1545 C C . SER A 1 205 ? 10.236 4.319 3.177 1.00 12.32 214 SER A C 1
ATOM 1546 O O . SER A 1 205 ? 10.995 5.229 3.487 1.00 15.16 214 SER A O 1
ATOM 1549 N N . ALA A 1 206 ? 9.851 3.350 4.027 1.00 11.68 215 ALA A N 1
ATOM 1550 C CA . ALA A 1 206 ? 10.540 3.169 5.340 1.00 11.43 215 ALA A CA 1
ATOM 1551 C C . ALA A 1 206 ? 11.853 2.469 5.073 1.00 10.34 215 ALA A C 1
ATOM 1552 O O . ALA A 1 206 ? 11.878 1.357 4.577 1.00 10.88 215 ALA A O 1
ATOM 1554 N N . LYS A 1 207 ? 12.947 3.129 5.420 1.00 12.07 216 LYS A N 1
ATOM 1555 C CA . LYS A 1 207 ? 14.275 2.657 5.055 1.00 12.8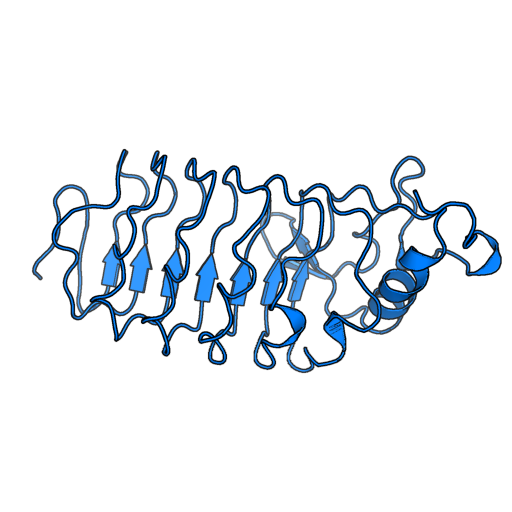4 216 LYS A CA 1
ATOM 1556 C C . LYS A 1 207 ? 15.146 2.493 6.278 1.00 13.01 216 LYS A C 1
ATOM 1557 O O . LYS A 1 207 ? 15.053 3.266 7.213 1.00 13.16 216 LYS A O 1
ATOM 1563 N N . CYS A 1 208 ? 16.014 1.506 6.198 1.00 13.60 217 CYS A N 1
ATOM 1564 C CA . CYS A 1 208 ? 17.031 1.252 7.237 1.00 13.85 217 CYS A CA 1
ATOM 1565 C C . CYS A 1 208 ? 18.072 2.348 7.328 1.00 14.82 217 CYS A C 1
ATOM 1566 O O . CYS A 1 208 ? 18.589 2.837 6.321 1.00 14.79 217 CYS A O 1
ATOM 1569 N N . ALA A 1 209 ? 18.369 2.716 8.560 1.00 15.64 218 ALA A N 1
ATOM 1570 C CA . ALA A 1 209 ? 19.429 3.669 8.828 1.00 17.34 218 ALA A CA 1
ATOM 1571 C C . ALA A 1 209 ? 20.726 3.092 8.245 1.00 19.64 218 ALA A C 1
ATOM 1572 O O . ALA A 1 209 ? 21.012 1.894 8.363 1.00 20.66 218 ALA A O 1
ATOM 1574 N N . GLY A 1 210 ? 21.485 3.962 7.608 1.00 23.86 219 GLY A N 1
ATOM 1575 C CA . GLY A 1 210 ? 22.808 3.615 7.123 1.00 26.40 219 GLY A CA 1
ATOM 1576 C C . GLY A 1 210 ? 22.839 2.915 5.782 1.00 29.03 219 GLY A C 1
ATOM 1577 O O . GLY A 1 210 ? 23.568 3.337 4.891 1.00 28.99 219 GLY A O 1
ATOM 1578 N N . THR A 1 211 ? 22.039 1.863 5.638 1.00 30.99 220 THR A N 1
ATOM 1579 C CA . THR A 1 211 ? 22.015 1.073 4.393 1.00 32.32 220 THR A CA 1
ATOM 1580 C C . THR A 1 211 ? 20.975 1.617 3.415 1.00 32.27 220 THR A C 1
ATOM 1581 O O . THR A 1 211 ? 21.062 1.424 2.194 1.00 32.60 220 THR A O 1
ATOM 1585 N N . ASN A 1 212 ? 19.993 2.305 3.957 1.00 32.18 221 ASN A N 1
ATOM 1586 C CA . ASN A 1 212 ? 18.969 2.927 3.132 1.00 32.23 221 ASN A CA 1
ATOM 1587 C C . ASN A 1 212 ? 18.259 1.939 2.177 1.00 30.77 221 ASN A C 1
ATOM 1588 O O . ASN A 1 212 ? 17.791 2.310 1.100 1.00 33.08 221 ASN A O 1
ATOM 1593 N N . THR A 1 213 ? 18.296 0.681 2.608 1.00 25.45 222 THR A N 1
ATOM 1594 C CA . THR A 1 213 ? 17.487 -0.503 2.195 1.00 21.83 222 THR A CA 1
ATOM 1595 C C . THR A 1 213 ? 16.078 -0.469 2.792 1.00 18.71 222 THR A C 1
ATOM 1596 O O . THR A 1 213 ? 15.941 -0.023 3.909 1.00 17.52 222 THR A O 1
ATOM 1600 N N . PRO A 1 214 ? 15.038 -0.978 2.079 1.00 16.24 223 PRO A N 1
ATOM 1601 C CA . PRO A 1 214 ? 13.702 -0.944 2.707 1.00 14.13 223 PRO A CA 1
ATOM 1602 C C . PRO A 1 214 ? 13.540 -1.842 3.909 1.00 13.26 223 PRO A C 1
ATOM 1603 O O . PRO A 1 214 ? 13.931 -3.007 3.902 1.00 12.76 223 PRO A O 1
ATOM 1607 N N . VAL A 1 215 ? 1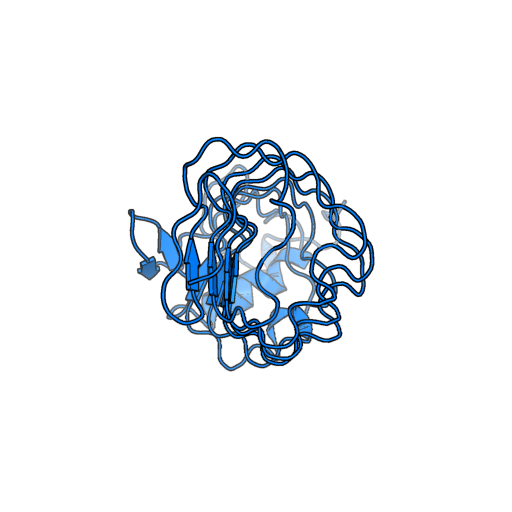2.929 -1.262 4.944 1.00 13.92 224 VAL A N 1
ATOM 1608 C CA . VAL A 1 215 ? 12.686 -1.974 6.196 1.00 11.42 224 VAL A CA 1
ATOM 1609 C C . VAL A 1 215 ? 11.937 -3.284 5.911 1.00 12.50 224 VAL A C 1
ATOM 1610 O O . VAL A 1 215 ? 12.209 -4.320 6.496 1.00 11.06 224 VAL A O 1
ATOM 1614 N N . ARG A 1 216 ? 10.945 -3.233 5.017 1.00 11.02 225 ARG A N 1
ATOM 1615 C CA . ARG A 1 216 ? 10.115 -4.429 4.794 1.00 11.53 225 ARG A CA 1
ATOM 1616 C C . ARG A 1 216 ? 10.875 -5.635 4.237 1.00 13.55 225 ARG A C 1
ATOM 1617 O O . ARG A 1 216 ? 10.388 -6.766 4.323 1.00 14.79 225 ARG A O 1
ATOM 1625 N N . ALA A 1 217 ? 12.061 -5.373 3.677 1.00 12.15 226 ALA A N 1
ATOM 1626 C CA . ALA A 1 217 ? 12.861 -6.403 3.006 1.00 12.97 226 ALA A CA 1
ATOM 1627 C C . ALA A 1 217 ? 13.837 -7.070 3.961 1.00 13.62 226 ALA A C 1
ATOM 1628 O O . ALA A 1 217 ? 14.536 -8.061 3.607 1.00 14.92 226 ALA A O 1
ATOM 1630 N N . VAL A 1 218 ? 13.892 -6.533 5.169 1.00 12.83 227 VAL A N 1
ATOM 1631 C CA . VAL A 1 218 ? 14.872 -7.046 6.171 1.00 13.50 227 VAL A CA 1
ATOM 1632 C C . VAL A 1 218 ? 14.559 -8.496 6.527 1.00 14.70 227 VAL A C 1
ATOM 1633 O O . VAL A 1 218 ? 13.414 -8.852 6.746 1.00 16.11 227 VAL A O 1
ATOM 1637 N N . THR A 1 219 ? 15.584 -9.341 6.529 1.00 16.41 228 THR A N 1
ATOM 1638 C CA . THR A 1 219 ? 15.401 -10.743 6.887 1.00 16.23 228 THR A CA 1
ATOM 1639 C C . THR A 1 219 ? 15.592 -10.920 8.392 1.00 16.30 228 THR A C 1
ATOM 1640 O O . THR A 1 219 ? 16.419 -10.234 9.014 1.00 15.24 228 THR A O 1
ATOM 1644 N N . GLU A 1 220 ? 14.815 -11.815 8.981 1.00 15.43 229 GLU A N 1
ATOM 1645 C CA . GLU A 1 220 ? 14.947 -12.072 10.413 1.00 17.13 229 GLU A CA 1
ATOM 1646 C C . GLU A 1 220 ? 16.389 -12.393 10.760 1.00 17.27 229 GLU A C 1
ATOM 1647 O O . GLU A 1 220 ? 16.945 -11.891 11.739 1.00 16.58 229 GLU A O 1
ATOM 1653 N N . ALA A 1 221 ? 17.020 -13.199 9.914 1.00 17.19 230 ALA A N 1
ATOM 1654 C CA . ALA A 1 221 ? 18.354 -13.711 10.227 1.00 18.02 230 ALA A CA 1
ATOM 1655 C C . ALA A 1 221 ? 19.416 -12.629 10.240 1.00 17.27 230 ALA A C 1
ATOM 1656 O O . ALA A 1 221 ? 20.462 -12.777 10.873 1.00 18.95 230 ALA A O 1
ATOM 1658 N N . SER A 1 222 ? 19.144 -11.533 9.544 1.00 15.55 231 SER A N 1
ATOM 1659 C CA . SER A 1 222 ? 20.065 -10.386 9.473 1.00 15.91 231 SER A CA 1
ATOM 1660 C C . SER A 1 222 ? 19.981 -9.490 10.711 1.00 16.21 231 SER A C 1
ATOM 1661 O O . SER A 1 222 ? 20.820 -8.600 10.911 1.00 17.31 231 SER A O 1
ATOM 1664 N N . THR A 1 223 ? 18.991 -9.770 11.547 1.00 15.09 232 THR A N 1
ATOM 1665 C CA . THR A 1 223 ? 18.772 -9.033 12.799 1.00 15.07 232 THR A CA 1
ATOM 1666 C C . THR A 1 223 ? 19.198 -9.871 13.998 1.00 15.79 232 THR A C 1
ATOM 1667 O O . THR A 1 223 ? 19.387 -11.079 13.908 1.00 15.50 232 THR A O 1
ATOM 1671 N N . SER A 1 224 ? 19.364 -9.191 15.120 1.00 14.61 233 SER A N 1
ATOM 1672 C CA . SER A 1 224 ? 19.829 -9.855 16.353 1.00 14.66 233 SER A CA 1
ATOM 1673 C C . SER A 1 224 ? 19.304 -9.217 17.622 1.00 14.07 233 SER A C 1
ATOM 1674 O O . SER A 1 224 ? 19.317 -8.006 17.729 1.00 14.48 233 SER A O 1
ATOM 1677 N N . PRO A 1 225 ? 18.871 -10.032 18.591 1.00 16.00 234 PRO A N 1
ATOM 1678 C CA . PRO A 1 225 ? 18.373 -9.467 19.842 1.00 16.67 234 PRO A CA 1
ATOM 1679 C C . PRO A 1 225 ? 19.488 -8.941 20.743 1.00 15.19 234 PRO A C 1
ATOM 1680 O O . PRO A 1 225 ? 19.207 -8.278 21.750 1.00 16.72 234 PRO A O 1
ATOM 1684 N N . SER A 1 226 ? 20.725 -9.191 20.346 1.00 13.72 235 SER A N 1
ATOM 1685 C CA . SER A 1 226 ? 21.881 -8.625 21.056 1.00 13.23 235 SER A CA 1
ATOM 1686 C C . SER A 1 226 ? 22.357 -7.312 20.480 1.00 12.94 235 SER A C 1
A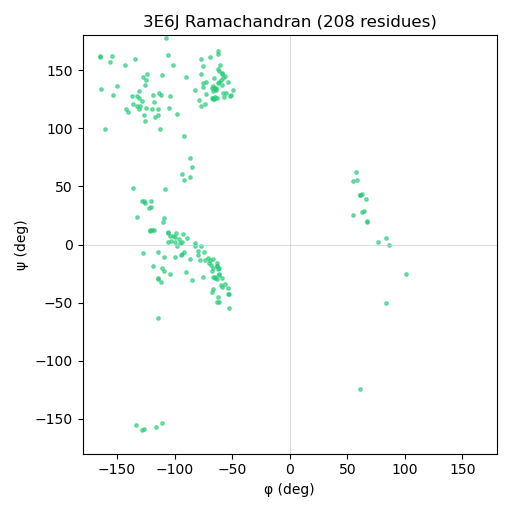TOM 1687 O O . SER A 1 226 ? 23.363 -6.773 20.921 1.00 13.09 235 SER A O 1
ATOM 1690 N N . LYS A 1 227 ? 21.592 -6.749 19.552 1.00 11.88 236 LYS A N 1
ATOM 1691 C CA . LYS A 1 227 ? 21.992 -5.497 18.913 1.00 11.55 236 LYS A CA 1
ATOM 1692 C C . LYS A 1 227 ? 20.956 -4.410 19.151 1.00 14.05 236 LYS A C 1
ATOM 1693 O O . LYS A 1 227 ? 20.623 -3.615 18.279 1.00 15.80 236 LYS A O 1
ATOM 1699 N N . CYS A 1 228 ? 20.410 -4.436 20.354 1.00 17.78 237 CYS A N 1
ATOM 1700 C CA . CYS A 1 228 ? 19.330 -3.539 20.727 1.00 18.14 237 CYS A CA 1
ATOM 1701 C C . CYS A 1 228 ? 19.725 -2.669 21.906 1.00 19.51 237 CYS A C 1
ATOM 1702 O O . CYS A 1 228 ? 19.346 -2.954 23.013 1.00 19.30 237 CYS A O 1
ATOM 1705 N N A PRO A 1 229 ? 20.443 -1.571 21.658 0.50 21.01 238 PRO A N 1
ATOM 1706 N N B PRO A 1 229 ? 20.529 -1.622 21.656 0.50 19.22 238 PRO A N 1
ATOM 1707 C CA A PRO A 1 229 ? 20.794 -0.682 22.765 0.50 21.55 238 PRO A CA 1
ATOM 1708 C CA B PRO A 1 229 ? 21.009 -0.791 22.763 0.50 18.96 238 PRO A CA 1
ATOM 1709 C C A PRO A 1 229 ? 19.587 -0.265 23.609 0.50 22.58 238 PRO A C 1
ATOM 1710 C C B PRO A 1 229 ? 20.017 0.255 23.254 0.50 19.55 238 PRO A C 1
ATOM 1711 O O A PRO A 1 229 ? 19.732 -0.074 24.823 0.50 21.95 238 PRO A O 1
ATOM 1712 O O B PRO A 1 229 ? 20.216 0.791 24.352 0.50 18.56 238 PRO A O 1
#

Secondary structure (DSSP, 8-state):
----TT-EEETTEEE-TTS--SSPPS---TT-SEEE--SS------TTTTTT-TT--EEE--SS------TTTTTT-TT--EEE--SS------TTTTTT-TT--EEE--SS---SPPTTGGG-TT-SEEE--SS------TTTTTT-TT--EEE-TTS-B-TTBGGGHHHHHHHHH-GGGEEEESSSEEE-TT-SBBTTT--BGGG--GGG-BTTS--

Sequence (219 aa):
AACPSSQCSSCSGTTVDCRSKRHASVPAGIPTNAQILYLHDNQITKLEPGVFDSLINLKELYLGSNQLGALPVGVFDSLTQLTVLDLGTNQLTVLPSAVFDRLLVHLLKELFMMCCNKLTELPRGIERLTHLTHLALDQNQLKSSIPHGAFDRLSSLTHAYLFGNPWDCECRDIMYLRNWVADHTTSIIAMRWDGKAVNDPDSAKCAGTNTPVRAVTEASTSPSKCPP

Foldseek 3Di:
DDAFPCWDDDDQEIANAQRADCDPTPCNPLSHAEYHPEHYAHQEHDPPNCQSNLNYAEDHHEHYAYAADPVQRCQSPLNYAYDAQAHYAYEAYPQCNCVSHLNHAEYHYANYAYAADHHPQLVNLNHQYYAHAQYAYAAHAACSCVSVVNHQAYEAANYQHALQALRRVRVLVVLLVPQRHYFDCPVHTDRDSQRNAHHPVRGRSVPRDSVSYDNVVDD

InterPro domains:
  IPR000372 Leucine-rich repeat N-terminal domain [SM00013] (1-33)
  IPR001611 Leucine-rich repeat [PF13855] (54-112)
  IPR001611 Leucine-rich repeat [PS51450] (101-122)
  IPR003591 Leucine-rich repeat, typical subtype [SM00369] (32-51)
  IPR003591 Leucine-rich repeat, typical subtype [SM00369] (52-75)
  IPR003591 Leucine-rich repeat, typical subtype [SM00369] (76-98)
  IPR003591 Leucine-rich repeat, typical subtype [SM00369] (99-122)
  IPR032675 Leucine-rich repeat domain superfamily [G3DSA:3.80.10.10] (1-194)
  IPR050541 Leucine-rich repeat and transmembrane domain-containing protein [PTHR24369] (2-94)

Radius of gyration: 18.28 Å; Cα contacts (8 Å, |Δi|>4): 592; chains: 1; bounding box: 42×53×34 Å

CATH classification: 3.80.10.10

B-factor: mean 16.88, std 9.23, range [3.53, 67.72]

Organism: Petromyzon marinus (NCBI:txid7757)

Solvent-accessible surface area: 10266 Å² total; per-residue (Å²): 102,82,54,19,85,112,20,62,30,81,65,49,37,4,29,0,91,55,92,197,19,70,68,21,18,93,70,17,19,86,78,0,57,41,0,45,0,47,74,12,84,0,77,125,8,89,111,34,42,0,72,56,2,91,64,0,85,44,0,41,0,6,47,11,74,0,36,63,8,20,136,16,3,0,51,29,0,38,72,0,27,12,0,34,0,4,65,11,86,1,63,93,9,27,56,51,1,3,82,129,0,72,90,0,98,49,0,43,1,25,37,11,103,1,61,102,16,13,136,3,0,76,136,3,56,86,0,34,40,2,7,0,9,84,9,88,0,96,39,1,76,159,18,4,5,84,174,7,104,53,13,61,44,2,15,4,33,49,10,54,0,27,14,92,9,82,86,0,25,28,0,62,65,15,1,35,108,74,48,84,22,4,16,88,143,77,66,129,33,36,75,28,21,50,13,4,83,3,49,76,98,104,56,32,0,79,60,12,78,105,96,61,4,21,98,102,102,45,150

Nearest PDB structures (foldseek):
  5ufd-assembly2_B  TM=9.971E-01  e=3.559E-36  Petromyzon marinus
  5uff-assembly1_A  TM=1.001E+00  e=3.067E-35  Petromyzon marinus
  5uf4-assembly2_B  TM=8.624E-01  e=5.462E-32  Petromyzon marinus
  4k79-assembly1_A  TM=9.594E-01  e=2.148E-25  Petromyzon marinus
  6bxc-assembly1_D  TM=5.611E-01  e=4.734E-18  Petromyzon marinus